Protein AF-A0A821DFW1-F1 (afdb_monomer_lite)

Secondary structure (DSSP, 8-state):
----SSEEESSSSEETTS--TTTSEEE-S--HHHHHHHHHTTS-PPP--S-----SEEEEEEHHHHH-HHHHHHH-SS---HHHHHHHHHHHHHHHS-S--PPEE-PPTT--S-S---TT-B-SEEEEEE-HHHHTT----EEE----TT-SHHHHTTHHHHHSSHHHHHHHHT-EEEE--B--B-SSSPBTT----SS-SS-TTTTSTT-HHHHHHHHHHHHHHHHHHHHT-

Structure (mmCIF, N/CA/C/O backbone):
data_AF-A0A821DFW1-F1
#
_entry.id   AF-A0A821DFW1-F1
#
loop_
_atom_site.group_PDB
_atom_site.id
_atom_site.type_symbol
_atom_site.label_atom_id
_atom_site.label_alt_id
_atom_site.label_comp_id
_atom_site.label_asym_id
_atom_site.label_entity_id
_atom_site.label_seq_id
_atom_site.pdbx_PDB_ins_code
_atom_site.Cartn_x
_atom_site.Cartn_y
_atom_site.Cartn_z
_atom_site.occupancy
_atom_site.B_iso_or_equiv
_atom_site.auth_seq_id
_atom_site.auth_comp_id
_atom_site.auth_asym_id
_atom_site.auth_atom_id
_atom_site.pdbx_PDB_model_num
ATOM 1 N N . MET A 1 1 ? -5.245 -20.391 -17.583 1.00 62.62 1 MET A N 1
ATOM 2 C CA . MET A 1 1 ? -5.071 -18.989 -18.018 1.00 62.62 1 MET A CA 1
ATOM 3 C C . MET A 1 1 ? -3.586 -18.663 -17.958 1.00 62.62 1 MET A C 1
ATOM 5 O O . MET A 1 1 ? -2.938 -19.128 -17.028 1.00 62.62 1 MET A O 1
ATOM 9 N N . ARG A 1 2 ? -3.032 -17.967 -18.956 1.00 85.12 2 ARG A N 1
ATOM 10 C CA . ARG A 1 2 ? -1.638 -17.494 -18.929 1.00 85.12 2 ARG A CA 1
ATOM 11 C C . ARG A 1 2 ? -1.661 -16.026 -18.509 1.00 85.12 2 ARG A C 1
ATOM 13 O O . ARG A 1 2 ? -2.370 -15.249 -19.135 1.00 85.12 2 ARG A O 1
ATOM 20 N N . ALA A 1 3 ? -0.933 -15.676 -17.455 1.00 89.75 3 ALA A N 1
ATOM 21 C CA . ALA A 1 3 ? -0.777 -14.295 -17.013 1.00 89.75 3 ALA A CA 1
ATOM 22 C C . ALA A 1 3 ? 0.583 -13.760 -17.474 1.00 89.75 3 ALA A C 1
ATOM 24 O O . ALA A 1 3 ? 1.579 -14.487 -17.437 1.00 89.75 3 ALA A O 1
ATOM 25 N N . THR A 1 4 ? 0.621 -12.507 -17.919 1.00 93.06 4 THR A N 1
ATOM 26 C CA . THR A 1 4 ? 1.876 -11.786 -18.184 1.00 93.06 4 THR A CA 1
ATOM 27 C C . THR A 1 4 ? 2.382 -11.084 -16.921 1.00 93.06 4 THR A C 1
ATOM 29 O O . THR A 1 4 ? 1.829 -11.263 -15.836 1.00 93.06 4 THR A O 1
ATOM 32 N N . HIS A 1 5 ? 3.474 -10.322 -17.029 1.00 95.44 5 HIS A N 1
ATOM 33 C CA . HIS A 1 5 ? 4.038 -9.605 -15.890 1.00 95.44 5 HIS A CA 1
ATOM 34 C C . HIS A 1 5 ? 3.161 -8.407 -15.495 1.00 95.44 5 HIS A C 1
ATOM 36 O O . HIS A 1 5 ? 3.310 -7.309 -16.028 1.00 95.44 5 HIS A O 1
ATOM 42 N N . GLY A 1 6 ? 2.257 -8.639 -14.547 1.00 95.62 6 GLY A N 1
ATOM 43 C CA . GLY A 1 6 ? 1.421 -7.621 -13.927 1.00 95.62 6 GLY A CA 1
ATOM 44 C C . GLY A 1 6 ? 0.651 -8.173 -12.729 1.00 95.62 6 GLY A C 1
ATOM 45 O O . GLY A 1 6 ? 0.494 -9.385 -12.564 1.00 95.62 6 GLY A O 1
ATOM 46 N N . PHE A 1 7 ? 0.194 -7.279 -11.855 1.00 97.81 7 PHE A N 1
ATOM 47 C CA . PHE A 1 7 ? -0.594 -7.642 -10.685 1.00 97.81 7 PHE A CA 1
ATOM 48 C C . PHE A 1 7 ? -1.970 -8.153 -11.121 1.00 97.81 7 PHE A C 1
ATOM 50 O O . PHE A 1 7 ? -2.715 -7.447 -11.799 1.00 97.81 7 PHE A O 1
ATOM 57 N N . MET A 1 8 ? -2.320 -9.370 -10.718 1.00 97.50 8 MET A N 1
ATOM 58 C CA . MET A 1 8 ? -3.563 -10.019 -11.134 1.00 97.50 8 MET A CA 1
ATOM 59 C C . MET A 1 8 ? -4.735 -9.546 -10.267 1.00 97.50 8 MET A C 1
ATOM 61 O O . MET A 1 8 ? -4.718 -9.702 -9.047 1.00 97.50 8 MET A O 1
ATOM 65 N N . THR A 1 9 ? -5.753 -8.978 -10.905 1.00 97.25 9 THR A N 1
ATOM 66 C CA . THR A 1 9 ? -7.010 -8.563 -10.271 1.00 97.25 9 THR A CA 1
ATOM 67 C C . THR A 1 9 ? -8.194 -9.276 -10.915 1.00 97.25 9 THR A C 1
ATOM 69 O O . THR A 1 9 ? -8.066 -9.957 -11.937 1.00 97.25 9 THR A O 1
ATOM 72 N N . ASP A 1 10 ? -9.372 -9.126 -10.323 1.00 95.38 10 ASP A N 1
ATOM 73 C CA . ASP A 1 10 ? -10.628 -9.649 -10.850 1.00 95.38 10 ASP A CA 1
ATOM 74 C C . ASP A 1 10 ? -11.478 -8.595 -11.582 1.00 95.38 10 ASP A C 1
ATOM 76 O O . ASP A 1 10 ? -12.516 -8.941 -12.146 1.00 95.38 10 ASP A O 1
ATOM 80 N N . ASN A 1 11 ? -11.060 -7.321 -11.593 1.00 94.56 11 ASN A N 1
ATOM 81 C CA . ASN A 1 11 ? -11.914 -6.225 -12.059 1.00 94.56 11 ASN A CA 1
ATOM 82 C C . ASN A 1 11 ? -11.196 -5.006 -12.679 1.00 94.56 11 ASN A C 1
ATOM 84 O O . ASN A 1 11 ? -11.883 -4.079 -13.117 1.00 94.56 11 ASN A O 1
ATOM 88 N N . PHE A 1 12 ? -9.859 -4.964 -12.743 1.00 96.69 12 PHE A N 1
ATOM 89 C CA . PHE A 1 12 ? -9.124 -3.786 -13.222 1.00 96.69 12 PHE A CA 1
ATOM 90 C C . PHE A 1 12 ? -7.846 -4.118 -14.005 1.00 96.69 12 PHE A C 1
ATOM 92 O O . PHE A 1 12 ? -7.150 -5.088 -13.725 1.00 96.69 12 PHE A O 1
ATOM 99 N N . GLY A 1 13 ? -7.491 -3.239 -14.943 1.00 96.69 13 GLY A N 1
ATOM 100 C CA . GLY A 1 13 ? -6.234 -3.300 -15.686 1.00 96.69 13 GLY A CA 1
ATOM 101 C C . GLY A 1 13 ? -6.372 -3.934 -17.068 1.00 96.69 13 GLY A C 1
ATOM 102 O O . GLY A 1 13 ? -7.480 -4.221 -17.527 1.00 96.69 13 GLY A O 1
ATOM 103 N N . GLY A 1 14 ? -5.238 -4.115 -17.745 1.00 95.88 14 GLY A N 1
ATOM 104 C CA . GLY A 1 14 ? -5.174 -4.735 -19.069 1.00 95.88 14 GLY A CA 1
ATOM 105 C C . GLY A 1 14 ? -5.627 -6.201 -19.093 1.00 95.88 14 GLY A C 1
ATOM 106 O O . GLY A 1 14 ? -5.834 -6.836 -18.060 1.00 95.88 14 GLY A O 1
ATOM 107 N N . LEU A 1 15 ? -5.760 -6.770 -20.291 1.00 95.38 15 LEU A N 1
ATOM 108 C CA . LEU A 1 15 ? -6.079 -8.193 -20.468 1.00 95.38 15 LEU A CA 1
ATOM 109 C C . LEU A 1 15 ? -4.995 -9.075 -19.834 1.00 95.38 15 LEU A C 1
ATOM 111 O O . LEU A 1 15 ? -3.816 -8.792 -20.003 1.00 95.38 15 LEU A O 1
ATOM 115 N N . CYS A 1 16 ? -5.368 -10.164 -19.157 1.00 95.69 16 CYS A N 1
ATOM 116 C CA . CYS A 1 16 ? -4.413 -11.044 -18.462 1.00 95.69 16 CYS A CA 1
ATOM 117 C C . CYS A 1 16 ? -3.252 -11.557 -19.341 1.00 95.69 16 CYS A C 1
ATOM 119 O O . CYS A 1 16 ? -2.116 -11.702 -18.885 1.00 95.69 16 CYS A O 1
ATOM 121 N N . GLU A 1 17 ? -3.539 -11.795 -20.621 1.00 95.19 17 GLU A N 1
ATOM 122 C CA . GLU A 1 17 ? -2.624 -12.400 -21.594 1.00 95.19 17 GLU A CA 1
ATOM 123 C C . GLU A 1 17 ? -1.634 -11.403 -22.216 1.00 95.19 17 GLU A C 1
ATOM 125 O O . GLU A 1 17 ? -0.730 -11.820 -22.939 1.00 95.19 17 GLU A O 1
ATOM 130 N N . PHE A 1 18 ? -1.765 -10.105 -21.919 1.00 92.50 18 PHE A N 1
ATOM 131 C CA . PHE A 1 18 ? -0.927 -9.047 -22.484 1.00 92.50 18 PHE A CA 1
ATOM 132 C C . PHE A 1 18 ? -0.382 -8.122 -21.392 1.00 92.50 18 PHE A C 1
ATOM 134 O O . PHE A 1 18 ? -1.102 -7.804 -20.445 1.00 92.50 18 PHE A O 1
ATOM 141 N N . PRO A 1 19 ? 0.869 -7.645 -21.507 1.00 87.81 19 PRO A N 1
ATOM 142 C CA . PRO A 1 19 ? 1.428 -6.750 -20.505 1.00 87.81 19 PRO A CA 1
ATOM 143 C C . PRO A 1 19 ? 0.683 -5.407 -20.511 1.00 87.81 19 PRO A C 1
ATOM 145 O O . PRO A 1 19 ? 0.632 -4.721 -21.534 1.00 87.81 19 PRO A O 1
ATOM 148 N N . ASP A 1 20 ? 0.133 -5.002 -19.363 1.00 91.88 20 ASP A N 1
ATOM 149 C CA . ASP A 1 20 ? -0.336 -3.628 -19.167 1.00 91.88 20 ASP A CA 1
ATOM 150 C C . ASP A 1 20 ? 0.882 -2.733 -18.917 1.00 91.88 20 ASP A C 1
ATOM 152 O O . ASP A 1 20 ? 1.358 -2.597 -17.794 1.00 91.88 20 ASP A O 1
ATOM 156 N N . LEU A 1 21 ? 1.396 -2.108 -19.975 1.00 92.81 21 LEU A N 1
ATOM 157 C CA . LEU A 1 21 ? 2.584 -1.252 -19.896 1.00 92.81 21 LEU A CA 1
ATOM 158 C C . LEU A 1 21 ? 2.336 0.091 -19.190 1.00 92.81 21 LEU A C 1
ATOM 160 O O . LEU A 1 21 ? 3.277 0.859 -18.978 1.00 92.81 21 LEU A O 1
ATOM 164 N N . LYS A 1 22 ? 1.079 0.412 -18.859 1.00 94.38 22 LYS A N 1
ATOM 165 C CA . LYS A 1 22 ? 0.732 1.647 -18.157 1.00 94.38 22 LYS A CA 1
ATOM 166 C C . LYS A 1 22 ? 0.761 1.445 -16.651 1.00 94.38 22 LYS A C 1
ATOM 168 O O . LYS A 1 22 ? 1.327 2.279 -15.948 1.00 94.38 22 LYS A O 1
ATOM 173 N N . TYR A 1 23 ? 0.127 0.377 -16.174 1.00 96.56 23 TYR A N 1
ATOM 174 C CA . TYR A 1 23 ? -0.062 0.144 -14.744 1.00 96.56 23 TYR A CA 1
ATOM 175 C C . TYR A 1 23 ? 0.621 -1.113 -14.224 1.00 96.56 23 TYR A C 1
ATOM 177 O O . TYR A 1 23 ? 0.811 -1.202 -13.016 1.00 96.56 23 TYR A O 1
ATOM 185 N N . PHE A 1 24 ? 0.966 -2.075 -15.084 1.00 97.44 24 PHE A N 1
ATOM 186 C CA . PHE A 1 24 ? 1.364 -3.432 -14.695 1.00 97.44 24 PHE A CA 1
ATOM 187 C C . PHE A 1 24 ? 0.340 -4.072 -13.748 1.00 97.44 24 PHE A C 1
ATOM 189 O O . PHE A 1 24 ? 0.686 -4.675 -12.732 1.00 97.44 24 PHE A O 1
ATOM 196 N N . ILE A 1 25 ? -0.945 -3.882 -14.055 1.00 98.06 25 ILE A N 1
ATOM 197 C CA . ILE A 1 25 ? -2.088 -4.488 -13.370 1.00 98.06 25 ILE A CA 1
ATOM 198 C C . ILE A 1 25 ? -2.984 -5.072 -14.457 1.00 98.06 25 ILE A C 1
ATOM 200 O O . ILE A 1 25 ? -3.236 -4.415 -15.464 1.00 98.06 25 ILE A O 1
ATOM 204 N N . ASN A 1 26 ? -3.470 -6.291 -14.265 1.00 97.31 26 ASN A N 1
ATOM 205 C CA . ASN A 1 26 ? -4.252 -7.004 -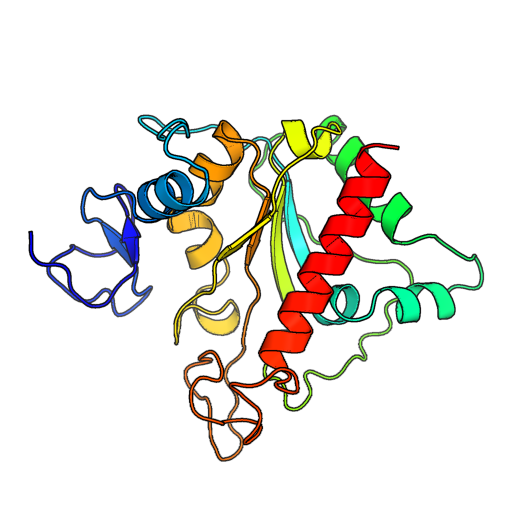15.260 1.00 97.31 26 ASN A CA 1
ATOM 206 C C . ASN A 1 26 ? -5.545 -7.543 -14.661 1.00 97.31 26 ASN A C 1
ATOM 208 O O . ASN A 1 26 ? -5.556 -8.071 -13.548 1.00 97.31 26 ASN A O 1
ATOM 212 N N . ASN A 1 27 ? -6.625 -7.480 -15.437 1.00 96.56 27 ASN A N 1
ATOM 213 C CA . ASN A 1 27 ? -7.852 -8.179 -15.112 1.00 96.56 27 ASN A CA 1
ATOM 214 C C . ASN A 1 27 ? -7.717 -9.633 -15.578 1.00 96.56 27 ASN A C 1
ATOM 216 O O . ASN A 1 27 ? -7.791 -9.948 -16.768 1.00 96.56 27 ASN A O 1
ATOM 220 N N . CYS A 1 28 ? -7.500 -10.509 -14.607 1.00 96.81 28 CYS A N 1
ATOM 221 C CA . CYS A 1 28 ? -7.318 -11.943 -14.767 1.00 96.81 28 CYS A CA 1
ATOM 222 C C . CYS A 1 28 ? -8.485 -12.749 -14.189 1.00 96.81 28 CYS A C 1
ATOM 224 O O . CYS A 1 28 ? -8.372 -13.967 -14.068 1.00 96.81 28 CYS A O 1
ATOM 226 N N . SER A 1 29 ? -9.588 -12.097 -13.786 1.00 95.44 29 SER A N 1
ATOM 227 C CA . SER A 1 29 ? -10.657 -12.752 -13.009 1.00 95.44 29 SER A CA 1
ATOM 228 C C . SER A 1 29 ? -10.108 -13.492 -11.772 1.00 95.44 29 SER A C 1
ATOM 230 O O . SER A 1 29 ? -10.642 -14.519 -11.354 1.00 95.44 29 SER A O 1
ATOM 232 N N . PHE A 1 30 ? -9.008 -12.981 -11.206 1.00 95.81 30 PHE A N 1
ATOM 233 C CA . PHE A 1 30 ? -8.262 -13.598 -10.114 1.00 95.81 30 PHE A CA 1
ATOM 234 C C . PHE A 1 30 ? -7.864 -12.530 -9.095 1.00 95.81 30 PHE A C 1
ATOM 236 O O . PHE A 1 30 ? -7.108 -11.615 -9.409 1.00 95.81 30 PHE A O 1
ATOM 243 N N . ASN A 1 31 ? -8.374 -12.642 -7.870 1.00 97.44 31 ASN A N 1
ATOM 244 C CA . ASN A 1 31 ? -8.139 -11.662 -6.815 1.00 97.44 31 ASN A CA 1
ATOM 245 C C . ASN A 1 31 ? -6.875 -12.025 -6.023 1.00 97.44 31 ASN A C 1
ATOM 247 O O . ASN A 1 31 ? -6.956 -12.615 -4.944 1.00 97.44 31 ASN A O 1
ATOM 251 N N . LEU A 1 32 ? -5.703 -11.672 -6.565 1.00 98.06 32 LEU A N 1
ATOM 252 C CA . LEU A 1 32 ? -4.415 -12.003 -5.947 1.00 98.06 32 LEU A CA 1
ATOM 253 C C . LEU A 1 32 ? -4.284 -11.429 -4.530 1.00 98.06 32 LEU A C 1
ATOM 255 O O . LEU A 1 32 ? -3.754 -12.102 -3.647 1.00 98.06 32 LEU A O 1
ATOM 259 N N . ALA A 1 33 ? -4.782 -10.209 -4.301 1.00 98.50 33 ALA A N 1
ATOM 260 C CA . ALA A 1 33 ? -4.765 -9.582 -2.983 1.00 98.50 33 ALA A CA 1
ATOM 261 C C . ALA A 1 33 ? -5.513 -10.434 -1.946 1.00 98.50 33 ALA A C 1
ATOM 263 O O . ALA A 1 33 ? -4.975 -10.697 -0.871 1.00 98.50 33 ALA A O 1
ATOM 264 N N . TYR A 1 34 ? -6.718 -10.913 -2.276 1.00 98.62 34 TYR A N 1
ATOM 265 C CA . TYR A 1 34 ? -7.466 -11.819 -1.408 1.00 98.62 34 TYR A CA 1
ATOM 266 C C . TYR A 1 34 ? -6.714 -13.125 -1.182 1.00 98.62 34 TYR A C 1
ATOM 268 O O . TYR A 1 34 ? -6.532 -13.506 -0.033 1.00 98.62 34 TYR A O 1
ATOM 276 N N . ASP A 1 35 ? -6.268 -13.801 -2.242 1.00 98.50 35 ASP A N 1
ATOM 277 C CA . ASP A 1 35 ?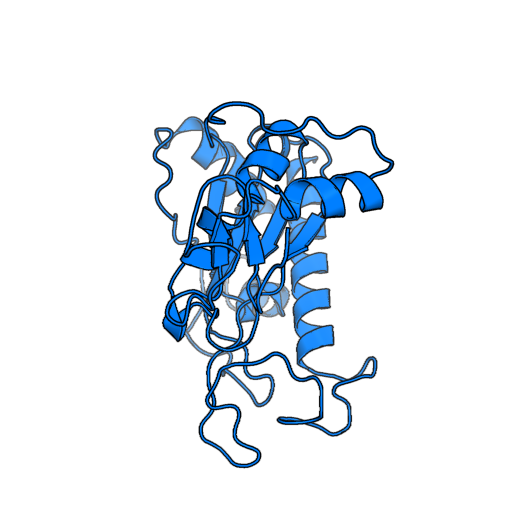 -5.703 -15.146 -2.108 1.00 98.50 35 ASP A CA 1
ATOM 278 C C . ASP A 1 35 ? -4.400 -15.141 -1.286 1.00 98.50 35 ASP A C 1
ATOM 280 O O . ASP A 1 35 ? -4.214 -15.997 -0.417 1.00 98.50 35 ASP A O 1
ATOM 284 N N . VAL A 1 36 ? -3.541 -14.127 -1.463 1.00 98.44 36 VAL A N 1
ATOM 285 C CA . VAL A 1 36 ? -2.324 -13.948 -0.650 1.00 98.44 36 VAL A CA 1
ATOM 286 C C . VAL A 1 36 ? -2.663 -13.640 0.806 1.00 98.44 36 VAL A C 1
ATOM 288 O O . VAL A 1 36 ? -2.132 -14.286 1.711 1.00 98.44 36 VAL A O 1
ATOM 291 N N . LEU A 1 37 ? -3.544 -12.666 1.058 1.00 98.62 37 LEU A N 1
ATOM 292 C CA . LEU A 1 37 ? -3.917 -12.300 2.426 1.00 98.62 37 LEU A CA 1
ATOM 293 C C . LEU A 1 37 ? -4.619 -13.458 3.134 1.00 98.62 37 LEU A C 1
ATOM 295 O O . LEU A 1 37 ? -4.323 -13.736 4.293 1.00 98.62 37 LEU A O 1
ATOM 299 N N . ASN A 1 38 ? -5.512 -14.156 2.437 1.00 98.56 38 ASN A N 1
ATOM 300 C CA . ASN A 1 38 ? -6.238 -15.286 2.984 1.00 98.56 38 ASN A CA 1
ATOM 301 C C . ASN A 1 38 ? -5.277 -16.403 3.382 1.00 98.56 38 ASN A C 1
ATOM 303 O O . ASN A 1 38 ? -5.391 -16.934 4.480 1.00 98.56 38 ASN A O 1
ATOM 307 N N . HIS A 1 39 ? -4.277 -16.700 2.550 1.00 98.31 39 HIS A N 1
ATOM 308 C CA . HIS A 1 39 ? -3.238 -17.661 2.902 1.00 98.31 39 HIS A CA 1
ATOM 309 C C . HIS A 1 39 ? -2.443 -17.235 4.150 1.00 98.31 39 HIS A C 1
ATOM 311 O O . HIS A 1 39 ? -2.314 -18.015 5.092 1.00 98.31 39 HIS A O 1
ATOM 317 N N . ILE A 1 40 ? -1.960 -15.987 4.193 1.00 98.19 40 ILE A N 1
ATOM 318 C CA . ILE A 1 40 ? -1.143 -15.467 5.305 1.00 98.19 40 ILE A CA 1
ATOM 319 C C . ILE A 1 40 ? -1.926 -15.430 6.627 1.00 98.19 40 ILE A C 1
ATOM 321 O O . ILE A 1 40 ? -1.367 -15.719 7.684 1.00 98.19 40 ILE A O 1
ATOM 325 N N . PHE A 1 41 ? -3.215 -15.084 6.584 1.00 97.38 41 PHE A N 1
ATOM 326 C CA . PHE A 1 41 ? -4.062 -14.905 7.768 1.00 97.38 41 PHE A CA 1
ATOM 327 C C . PHE A 1 41 ? -4.926 -16.133 8.109 1.00 97.38 41 PHE A C 1
ATOM 329 O O . PHE A 1 41 ? -5.944 -16.010 8.788 1.00 97.38 41 PHE A O 1
ATOM 336 N N . GLY A 1 42 ? -4.506 -17.331 7.688 1.00 96.19 42 GLY A N 1
ATOM 337 C CA . GLY A 1 42 ? -5.062 -18.595 8.186 1.00 96.19 42 GLY A CA 1
ATOM 338 C C . GLY A 1 42 ? -6.317 -19.105 7.471 1.00 96.19 42 GLY A C 1
ATOM 339 O O . GLY A 1 42 ? -7.014 -19.958 8.010 1.00 96.19 42 GLY A O 1
ATOM 340 N N . GLY A 1 43 ? -6.613 -18.608 6.270 1.00 97.38 43 GLY A N 1
ATOM 341 C CA . GLY A 1 43 ? -7.582 -19.196 5.338 1.00 97.38 43 GLY A CA 1
ATOM 342 C C . GLY A 1 43 ? -9.049 -18.816 5.550 1.00 97.38 43 GLY A C 1
ATOM 343 O O . GLY A 1 43 ? -9.897 -19.298 4.802 1.00 97.38 43 GLY A O 1
ATOM 344 N N . ASN A 1 44 ? -9.351 -17.953 6.524 1.00 97.25 44 ASN A N 1
ATOM 345 C CA . ASN A 1 44 ? -10.721 -17.637 6.952 1.00 97.25 44 ASN A CA 1
ATOM 346 C C . ASN A 1 44 ? -11.159 -16.195 6.636 1.00 97.25 44 ASN A C 1
ATOM 348 O O . ASN A 1 44 ? -12.084 -15.674 7.261 1.00 97.25 44 ASN A O 1
ATOM 352 N N . LEU A 1 45 ? -10.490 -15.523 5.698 1.00 98.38 45 LEU A N 1
ATOM 353 C CA . LEU A 1 45 ? -10.884 -14.188 5.264 1.00 98.38 45 LEU A CA 1
ATOM 354 C C . LEU A 1 45 ? -12.122 -14.245 4.362 1.00 98.38 45 LEU A C 1
ATOM 356 O O . LEU A 1 45 ? -12.283 -15.126 3.514 1.00 98.38 45 LEU A O 1
ATOM 360 N N . THR A 1 46 ? -12.968 -13.229 4.487 1.00 98.38 46 THR A N 1
ATOM 361 C CA . THR A 1 46 ? -14.115 -12.990 3.613 1.00 98.38 46 THR A CA 1
ATOM 362 C C . THR A 1 46 ? -13.635 -12.456 2.266 1.00 98.38 46 THR A C 1
ATOM 364 O O . THR A 1 46 ? -13.012 -11.392 2.202 1.00 98.38 46 THR A O 1
ATOM 367 N N . LYS A 1 47 ? -13.939 -13.184 1.185 1.00 97.94 47 LYS A N 1
ATOM 368 C CA . LYS A 1 47 ? -13.633 -12.766 -0.188 1.00 97.94 47 LYS A CA 1
ATOM 369 C C . LYS A 1 47 ? -14.581 -11.654 -0.645 1.00 97.94 47 LYS A C 1
ATOM 371 O O . LYS A 1 47 ? -15.799 -11.839 -0.553 1.00 97.94 47 LYS A O 1
ATOM 376 N N . PRO A 1 48 ? -14.076 -10.544 -1.208 1.00 96.94 48 PRO A N 1
ATOM 377 C CA . PRO A 1 48 ? -14.915 -9.602 -1.938 1.00 96.94 48 PRO A CA 1
ATOM 378 C C . PRO A 1 48 ? -15.557 -10.301 -3.148 1.00 96.94 48 PRO A C 1
ATOM 380 O O . PRO A 1 48 ? -14.869 -10.707 -4.077 1.00 96.94 48 PRO A O 1
ATOM 383 N N . THR A 1 49 ? -16.878 -10.489 -3.127 1.00 93.62 49 THR A N 1
ATOM 384 C CA . THR A 1 49 ? -17.652 -11.089 -4.243 1.00 93.62 49 THR A CA 1
ATOM 385 C C . THR A 1 49 ? -18.572 -10.084 -4.934 1.00 93.62 49 THR A C 1
ATOM 387 O O . THR A 1 49 ? -19.159 -10.372 -5.974 1.00 93.62 49 THR A O 1
ATOM 390 N N . LYS A 1 50 ? -18.714 -8.900 -4.340 1.00 92.19 50 LYS A N 1
ATOM 391 C CA . LYS A 1 50 ? -19.499 -7.761 -4.816 1.00 92.19 50 LYS A CA 1
ATOM 392 C C . LYS A 1 50 ? -18.719 -6.489 -4.503 1.00 92.19 50 LYS A C 1
ATOM 394 O O . LYS A 1 50 ? -17.721 -6.535 -3.785 1.00 92.19 50 LYS A O 1
ATOM 399 N N . GLN A 1 51 ? -19.198 -5.356 -5.006 1.00 92.44 51 GLN A N 1
ATOM 400 C CA . GLN A 1 51 ? -18.643 -4.058 -4.646 1.00 92.44 51 GLN A CA 1
ATOM 401 C C . GLN A 1 51 ? -18.688 -3.863 -3.123 1.00 92.44 51 GLN A C 1
ATOM 403 O O . GLN A 1 51 ? -19.753 -3.959 -2.512 1.00 92.44 51 GLN A O 1
ATOM 408 N N . VAL A 1 52 ? -17.526 -3.594 -2.528 1.00 94.06 52 VAL A N 1
ATOM 409 C CA . VAL A 1 52 ? -17.380 -3.328 -1.095 1.00 94.06 52 VAL A CA 1
ATOM 410 C C . VAL A 1 52 ? -17.401 -1.815 -0.879 1.00 94.06 52 VAL A C 1
ATOM 412 O O . VAL A 1 52 ? -16.569 -1.114 -1.458 1.00 94.06 52 VAL A O 1
ATOM 415 N N . PRO A 1 53 ? -18.328 -1.275 -0.071 1.00 92.88 53 PRO A N 1
ATOM 416 C CA . PRO A 1 53 ? -18.265 0.118 0.349 1.00 92.88 53 PRO A CA 1
ATOM 417 C C . PRO A 1 53 ? -17.015 0.352 1.206 1.00 92.88 53 PRO A C 1
ATOM 419 O O . PRO A 1 53 ? -16.910 -0.170 2.312 1.00 92.88 53 PRO A O 1
ATOM 422 N N . LEU A 1 54 ? -16.066 1.137 0.698 1.00 92.69 54 LEU A N 1
ATOM 423 C CA . LEU A 1 54 ? -14.862 1.521 1.434 1.00 92.69 54 LEU A CA 1
ATOM 424 C C . LEU A 1 54 ? -15.185 2.714 2.343 1.00 92.69 54 LEU A C 1
ATOM 426 O O . LEU A 1 54 ? -15.111 3.867 1.918 1.00 92.69 54 LEU A O 1
ATOM 430 N N . THR A 1 55 ? -15.609 2.427 3.575 1.00 90.94 55 THR A N 1
ATOM 431 C CA . THR A 1 55 ? -15.978 3.432 4.594 1.00 90.94 55 THR A CA 1
ATOM 432 C C . THR A 1 55 ? -14.860 3.727 5.595 1.00 90.94 55 THR A C 1
ATOM 434 O O . THR A 1 55 ? -15.003 4.617 6.434 1.00 90.94 55 THR A O 1
ATOM 437 N N . GLY A 1 56 ? -13.745 3.000 5.498 1.00 90.88 56 GLY A N 1
ATOM 438 C CA . GLY A 1 56 ? -12.530 3.263 6.251 1.00 90.88 56 GLY A CA 1
ATOM 439 C C . GLY A 1 56 ? -11.817 4.549 5.820 1.00 90.88 56 GLY A C 1
ATOM 440 O O . GLY A 1 56 ? -12.286 5.320 4.983 1.00 90.88 56 GLY A O 1
ATOM 441 N N . GLN A 1 57 ? -10.642 4.782 6.400 1.00 90.62 57 GLN A N 1
ATOM 442 C CA . GLN A 1 57 ? -9.825 5.963 6.130 1.00 90.62 57 GLN A CA 1
ATOM 443 C C . GLN A 1 57 ? -8.675 5.607 5.187 1.00 90.62 57 GLN A C 1
ATOM 445 O O . GLN A 1 57 ? -7.797 4.817 5.542 1.00 90.62 57 GLN A O 1
ATOM 450 N N . PHE A 1 58 ? -8.663 6.215 3.995 1.00 92.00 58 PHE A N 1
ATOM 451 C CA . PHE A 1 58 ? -7.536 6.139 3.064 1.00 92.00 58 PHE A CA 1
ATOM 452 C C . PHE A 1 58 ? -6.685 7.409 3.157 1.00 92.00 58 PHE A C 1
ATOM 454 O O . PHE A 1 58 ? -7.107 8.497 2.755 1.00 92.00 58 PHE A O 1
ATOM 461 N N . VAL A 1 59 ? -5.494 7.264 3.732 1.00 89.12 59 VAL A N 1
ATOM 462 C CA . VAL A 1 59 ? -4.679 8.371 4.240 1.00 89.12 59 VAL A CA 1
ATOM 463 C C . VAL A 1 59 ? -3.379 8.472 3.451 1.00 89.12 59 VAL A C 1
ATOM 465 O O . VAL A 1 59 ? -2.697 7.464 3.255 1.00 89.12 59 VAL A O 1
ATOM 468 N N . ILE A 1 60 ? -3.019 9.690 3.034 1.00 87.69 60 ILE A N 1
ATOM 469 C CA . ILE A 1 60 ? -1.658 9.995 2.568 1.00 87.69 60 ILE A CA 1
ATOM 470 C C . ILE A 1 60 ? -0.775 10.202 3.795 1.00 87.69 60 ILE A C 1
ATOM 472 O O . ILE A 1 60 ? -1.120 10.984 4.683 1.00 87.69 60 ILE A O 1
ATOM 476 N N . ILE A 1 61 ? 0.356 9.505 3.835 1.00 86.94 61 ILE A N 1
ATOM 477 C CA . ILE A 1 61 ? 1.316 9.559 4.936 1.00 86.94 61 ILE A CA 1
ATOM 478 C C . ILE A 1 61 ? 2.636 10.184 4.488 1.00 86.94 61 ILE A C 1
ATOM 480 O O . ILE A 1 61 ? 3.149 9.857 3.425 1.00 86.94 61 ILE A O 1
ATOM 484 N N . GLU A 1 62 ? 3.230 11.016 5.336 1.00 86.69 62 GLU A N 1
ATOM 485 C CA . GLU A 1 62 ? 4.606 11.492 5.165 1.00 86.69 62 GLU A CA 1
ATOM 486 C C . GLU A 1 62 ? 5.567 10.393 5.631 1.00 86.69 62 GLU A C 1
ATOM 488 O O . GLU A 1 62 ? 5.773 10.196 6.830 1.00 86.69 62 GLU A O 1
ATOM 493 N N . GLN A 1 63 ? 6.150 9.630 4.708 1.00 90.69 63 GLN A N 1
ATOM 494 C CA . GLN A 1 63 ? 6.954 8.454 5.064 1.00 90.69 63 GLN A CA 1
ATOM 495 C C . GLN A 1 63 ? 8.110 8.790 6.018 1.00 90.69 63 GLN A C 1
ATOM 497 O O . GLN A 1 63 ? 8.305 8.052 6.988 1.00 90.69 63 GLN A O 1
ATOM 502 N N . PRO A 1 64 ? 8.851 9.901 5.837 1.00 85.25 64 PRO A N 1
ATOM 503 C CA . PRO A 1 64 ? 9.902 10.270 6.778 1.00 85.25 64 PRO A CA 1
ATOM 504 C C . PRO A 1 64 ? 9.402 10.557 8.198 1.00 85.25 64 PRO A C 1
ATOM 506 O O . PRO A 1 64 ? 10.061 10.182 9.170 1.00 85.25 64 PRO A O 1
ATOM 509 N N . ALA A 1 65 ? 8.203 11.128 8.326 1.00 80.06 65 ALA A N 1
ATOM 510 C CA . ALA A 1 65 ? 7.563 11.349 9.615 1.00 80.06 65 ALA A CA 1
ATOM 511 C C . ALA A 1 65 ? 7.225 10.025 10.317 1.00 80.06 65 ALA A C 1
ATOM 513 O O . ALA A 1 65 ? 7.447 9.889 11.518 1.00 80.06 65 ALA A O 1
ATOM 514 N N . LEU A 1 66 ? 6.752 9.017 9.577 1.00 85.75 66 LEU A N 1
ATOM 515 C CA . LEU A 1 66 ? 6.479 7.692 10.146 1.00 85.75 66 LEU A CA 1
ATOM 516 C C . LEU A 1 66 ? 7.756 6.906 10.442 1.00 85.75 66 LEU A C 1
ATOM 518 O O . LEU A 1 66 ? 7.761 6.059 11.332 1.00 85.75 66 LEU A O 1
ATOM 522 N N . MET A 1 67 ? 8.835 7.169 9.707 1.00 88.44 67 MET A N 1
ATOM 523 C CA . MET A 1 67 ? 10.141 6.571 9.970 1.00 88.44 67 MET A CA 1
ATOM 524 C C . MET A 1 67 ? 10.831 7.174 11.204 1.00 88.44 67 MET A C 1
ATOM 526 O O . MET A 1 67 ? 11.728 6.541 11.767 1.00 88.44 67 MET A O 1
ATOM 530 N N . ASN A 1 68 ? 10.450 8.384 11.620 1.00 82.56 68 ASN A N 1
ATOM 531 C CA . ASN A 1 68 ? 11.054 9.068 12.762 1.00 82.56 68 ASN A CA 1
ATOM 532 C C . ASN A 1 68 ? 10.052 9.942 13.552 1.00 82.56 68 ASN A C 1
ATOM 534 O O . ASN A 1 68 ? 10.252 11.156 13.666 1.00 82.56 68 ASN A O 1
ATOM 538 N N . PRO A 1 69 ? 8.987 9.355 14.126 1.00 71.94 69 PRO A N 1
ATOM 539 C CA . PRO A 1 69 ? 7.914 10.119 14.768 1.00 71.94 69 PRO A CA 1
ATOM 540 C C . PRO A 1 69 ? 8.389 10.914 15.994 1.00 71.94 69 PRO A C 1
ATOM 542 O O . PRO A 1 69 ? 7.872 11.991 16.274 1.00 71.94 69 PRO A O 1
ATOM 545 N N . GLU A 1 70 ? 9.418 10.440 16.701 1.00 69.19 70 GLU A N 1
ATOM 546 C CA . GLU A 1 70 ? 9.970 11.117 17.882 1.00 69.19 70 GLU A CA 1
ATOM 547 C C . GLU A 1 70 ? 10.631 12.460 17.550 1.00 69.19 70 GLU A C 1
ATOM 549 O O . GLU A 1 70 ? 10.569 13.391 18.353 1.00 69.19 70 GLU A O 1
ATOM 554 N N . SER A 1 71 ? 11.206 12.602 16.349 1.00 65.44 71 SER A N 1
ATOM 555 C CA . SER A 1 71 ? 11.775 13.886 15.918 1.00 65.44 71 SER A CA 1
ATOM 556 C C . SER A 1 71 ? 10.724 14.995 15.842 1.00 65.44 71 SER A C 1
ATOM 558 O O . SER A 1 71 ? 11.023 16.144 16.157 1.00 65.44 71 SER A O 1
ATOM 560 N N . ILE A 1 72 ? 9.474 14.640 15.541 1.00 62.41 72 ILE A N 1
ATOM 561 C CA . ILE A 1 72 ? 8.329 15.558 15.473 1.00 62.41 72 ILE A CA 1
ATOM 562 C C . ILE A 1 72 ? 7.908 16.002 16.876 1.00 62.41 72 ILE A C 1
ATOM 564 O O . ILE A 1 72 ? 7.588 17.166 17.099 1.00 62.41 72 ILE A O 1
ATOM 568 N N . ASN A 1 73 ? 7.962 15.094 17.853 1.00 60.44 73 ASN A N 1
ATOM 569 C CA . ASN A 1 73 ? 7.637 15.418 19.242 1.00 60.44 73 ASN A CA 1
ATOM 570 C C . ASN A 1 73 ? 8.622 16.438 19.843 1.00 60.44 73 ASN A C 1
ATOM 572 O O . ASN A 1 73 ? 8.260 17.157 20.772 1.00 60.44 73 ASN A O 1
ATOM 576 N N . SER A 1 74 ? 9.856 16.505 19.325 1.00 54.91 74 SER A N 1
ATOM 577 C CA . SER A 1 74 ? 10.906 17.402 19.826 1.00 54.91 74 SER A CA 1
ATOM 578 C C . SER A 1 74 ? 10.833 18.837 19.288 1.00 54.91 74 SER A C 1
ATOM 580 O O . SER A 1 74 ? 11.340 19.750 19.935 1.00 54.91 74 SER A O 1
ATOM 582 N N . THR A 1 75 ? 10.193 19.060 18.132 1.00 54.84 75 THR A N 1
ATOM 583 C CA . THR A 1 75 ? 10.110 20.388 17.493 1.00 54.84 75 THR A CA 1
ATOM 584 C C . THR A 1 75 ? 8.931 21.226 17.985 1.00 54.84 75 THR A C 1
ATOM 586 O O . THR A 1 75 ? 8.856 22.418 17.687 1.00 54.84 75 THR A O 1
ATOM 589 N N . ASN A 1 76 ? 8.014 20.642 18.762 1.00 55.66 76 ASN A N 1
ATOM 590 C CA . ASN A 1 76 ? 6.846 21.339 19.284 1.00 55.66 76 ASN A CA 1
ATOM 591 C C . ASN A 1 76 ? 7.035 21.718 20.761 1.00 55.66 76 ASN A C 1
ATOM 593 O O . ASN A 1 76 ? 7.202 20.860 21.626 1.00 55.66 76 ASN A O 1
ATOM 597 N N . SER A 1 77 ? 6.953 23.018 21.063 1.00 54.44 77 SER A N 1
ATOM 598 C CA . SER A 1 77 ? 7.022 23.556 22.432 1.00 54.44 77 SER A CA 1
ATOM 599 C C . SER A 1 77 ? 5.887 23.054 23.333 1.00 54.44 77 SER A C 1
ATOM 601 O O . SER A 1 77 ? 6.007 23.067 24.558 1.00 54.44 77 SER A O 1
ATOM 603 N N . LYS A 1 78 ? 4.799 22.557 22.735 1.00 57.50 78 LYS A N 1
ATOM 604 C CA . LYS A 1 78 ? 3.808 21.709 23.394 1.00 57.50 78 LYS A CA 1
ATOM 605 C C . LYS A 1 78 ? 4.163 20.269 23.042 1.00 57.50 78 LYS A C 1
ATOM 607 O O . LYS A 1 78 ? 4.044 19.886 21.886 1.00 57.50 78 LYS A O 1
ATOM 612 N N . LYS A 1 79 ? 4.596 19.478 24.024 1.00 61.88 79 LYS A N 1
ATOM 613 C CA . LYS A 1 79 ? 4.898 18.042 23.895 1.00 61.88 79 LYS A CA 1
ATOM 614 C C . LYS A 1 79 ? 3.635 17.273 23.461 1.00 61.88 79 LYS A C 1
ATOM 616 O O . LYS A 1 79 ? 2.920 16.734 24.299 1.00 61.88 79 LYS A O 1
ATOM 621 N N . ILE A 1 80 ? 3.306 17.301 22.170 1.00 68.06 80 ILE A N 1
ATOM 622 C CA . ILE A 1 80 ? 2.187 16.554 21.589 1.00 68.06 80 ILE A CA 1
ATOM 623 C C . ILE A 1 80 ? 2.646 15.106 21.455 1.00 68.06 80 ILE A C 1
ATOM 625 O O . ILE A 1 80 ? 3.666 14.847 20.827 1.00 68.06 80 ILE A O 1
ATOM 629 N N . ASP A 1 81 ? 1.894 14.168 22.027 1.00 79.56 81 ASP A N 1
ATOM 630 C CA . ASP A 1 81 ? 2.062 12.757 21.690 1.00 79.56 81 ASP A CA 1
ATOM 631 C C . ASP A 1 81 ? 1.452 12.499 20.308 1.00 79.56 81 ASP A C 1
ATOM 633 O O . ASP A 1 81 ? 0.227 12.455 20.142 1.00 79.56 81 ASP A O 1
ATOM 637 N N . ILE A 1 82 ? 2.319 12.366 19.304 1.00 77.81 82 ILE A N 1
ATOM 638 C CA . ILE A 1 82 ? 1.910 12.168 17.916 1.00 77.81 82 ILE A CA 1
ATOM 639 C C . ILE A 1 82 ? 1.042 10.915 17.737 1.00 77.81 82 ILE A C 1
ATOM 641 O O . ILE A 1 82 ? 0.118 10.935 16.927 1.00 77.81 82 ILE A O 1
ATOM 645 N N . PHE A 1 83 ? 1.249 9.855 18.524 1.00 86.56 83 PHE A N 1
ATOM 646 C CA . PHE A 1 83 ? 0.463 8.627 18.390 1.00 86.56 83 PHE A CA 1
ATOM 647 C C . PHE A 1 83 ? -0.988 8.838 18.829 1.00 86.56 83 PHE A C 1
ATOM 649 O O . PHE A 1 83 ? -1.911 8.511 18.080 1.00 86.56 83 PHE A O 1
ATOM 656 N N . SER A 1 84 ? -1.197 9.466 19.989 1.00 86.94 84 SER A N 1
ATOM 657 C CA . SER A 1 84 ? -2.532 9.853 20.460 1.00 86.94 84 SER A CA 1
ATOM 658 C C . SER A 1 84 ? -3.205 10.867 19.532 1.00 86.94 84 SER A C 1
ATOM 660 O O . SER A 1 84 ? -4.409 10.784 19.295 1.00 86.94 84 SER A O 1
ATOM 662 N N . TYR A 1 85 ? -2.443 11.805 18.960 1.00 83.88 85 TYR A N 1
ATOM 663 C CA . TYR A 1 85 ? -2.971 12.755 17.978 1.00 83.88 85 TYR A CA 1
ATOM 664 C C . TYR A 1 85 ? -3.543 12.040 16.744 1.00 83.88 85 TYR A C 1
ATOM 666 O O . TYR A 1 85 ? -4.689 12.289 16.367 1.00 83.88 85 TYR A O 1
ATOM 674 N N . TRP A 1 86 ? -2.781 11.115 16.153 1.00 85.19 86 TRP A N 1
ATOM 675 C CA . TRP A 1 86 ? -3.233 10.313 15.011 1.00 85.19 86 TRP A CA 1
ATOM 676 C C . TRP A 1 86 ? -4.430 9.435 15.361 1.00 85.19 86 TRP A C 1
ATOM 678 O O . TRP A 1 86 ? -5.388 9.377 14.594 1.00 85.19 86 TRP A O 1
ATOM 688 N N . ALA A 1 87 ? -4.393 8.771 16.518 1.00 89.19 87 ALA A N 1
ATOM 689 C CA . ALA A 1 87 ? -5.490 7.929 16.980 1.00 89.19 87 ALA A CA 1
ATOM 690 C C . ALA A 1 87 ? -6.792 8.734 17.120 1.00 89.19 87 ALA A C 1
ATOM 692 O O . ALA A 1 87 ? -7.839 8.324 16.620 1.00 89.19 87 ALA A O 1
ATOM 693 N N . ASN A 1 88 ? -6.721 9.923 17.723 1.00 87.31 88 ASN A N 1
ATOM 694 C CA . ASN 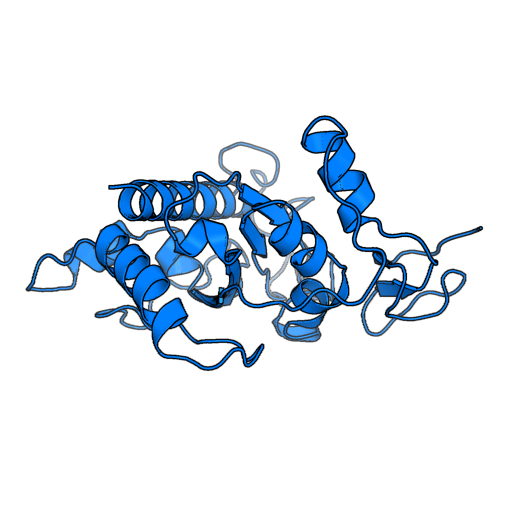A 1 88 ? -7.871 10.814 17.850 1.00 87.31 88 ASN A CA 1
ATOM 695 C C . ASN A 1 88 ? -8.353 11.331 16.492 1.00 87.31 88 ASN A C 1
ATOM 697 O O . ASN A 1 88 ? -9.558 11.388 16.257 1.00 87.31 88 ASN A O 1
ATOM 701 N N . TRP A 1 89 ? -7.439 11.677 15.581 1.00 85.50 89 TRP A N 1
ATOM 702 C CA . TRP A 1 89 ? -7.810 12.065 14.222 1.00 85.50 89 TRP A CA 1
ATOM 703 C C . TRP A 1 89 ? -8.541 10.927 13.499 1.00 85.50 89 TRP A C 1
ATOM 705 O O . TRP A 1 89 ? -9.615 11.160 12.959 1.00 85.50 89 TRP A O 1
ATOM 715 N N . LEU A 1 90 ? -8.039 9.689 13.554 1.00 87.56 90 LEU A N 1
ATOM 716 C CA . LEU A 1 90 ? -8.691 8.527 12.936 1.00 87.56 90 LEU A CA 1
ATOM 717 C C . LEU A 1 90 ? -10.096 8.281 13.511 1.00 87.56 90 LEU A C 1
ATOM 719 O O . LEU A 1 90 ? -11.036 8.087 12.739 1.00 87.56 90 LEU A O 1
ATOM 723 N N . LYS A 1 91 ? -10.255 8.359 14.842 1.00 85.25 91 LYS A N 1
ATOM 724 C CA . LYS A 1 91 ? -11.557 8.232 15.526 1.00 85.25 91 LYS A CA 1
ATOM 725 C C . LYS A 1 91 ? -12.547 9.319 15.076 1.00 85.25 91 LYS A C 1
ATOM 727 O O . LYS A 1 91 ? -13.700 9.024 14.773 1.00 85.25 91 LYS A O 1
ATOM 732 N N . ASN A 1 92 ? -12.098 10.573 15.001 1.00 80.44 92 ASN A N 1
ATOM 733 C CA . ASN A 1 92 ? -12.964 11.730 14.734 1.00 80.44 92 ASN A CA 1
ATOM 734 C C . ASN A 1 92 ? -13.251 11.956 13.241 1.00 80.44 92 ASN A C 1
ATOM 736 O O . ASN A 1 92 ? -14.340 12.409 12.878 1.00 80.44 92 ASN A O 1
ATOM 740 N N . SER A 1 93 ? -12.304 11.634 12.359 1.00 71.12 93 SER A N 1
ATOM 741 C CA . SER A 1 93 ? -12.486 11.729 10.905 1.00 71.12 93 SER A CA 1
ATOM 742 C C . SER A 1 93 ? -13.545 10.749 10.412 1.00 71.12 93 SER A C 1
ATOM 744 O O . SER A 1 93 ? -14.350 11.115 9.558 1.00 71.12 93 SER A O 1
ATOM 746 N N . ALA A 1 94 ? -13.637 9.564 11.028 1.00 60.66 94 ALA A N 1
ATOM 747 C CA . ALA A 1 94 ? -14.707 8.601 10.769 1.00 60.66 94 ALA A CA 1
ATOM 748 C C . ALA A 1 94 ? -16.113 9.133 11.127 1.00 60.66 94 ALA A C 1
ATOM 750 O O . ALA A 1 94 ? -17.099 8.685 10.548 1.00 60.66 94 ALA A O 1
ATOM 751 N N . ALA A 1 95 ? -16.218 10.097 12.052 1.00 54.41 95 ALA A N 1
ATOM 752 C CA . ALA A 1 95 ? -17.491 10.669 12.500 1.00 54.41 95 ALA A CA 1
ATOM 753 C C . ALA A 1 95 ? -17.930 11.923 11.716 1.00 54.41 95 ALA A C 1
ATOM 755 O O . ALA A 1 95 ? -19.109 12.270 11.721 1.00 54.41 95 ALA A O 1
ATOM 756 N N . THR A 1 96 ? -16.996 12.629 11.071 1.00 49.47 96 THR A N 1
ATOM 757 C CA . THR A 1 96 ? -17.218 13.993 10.545 1.00 49.47 96 THR A CA 1
ATOM 758 C C . THR A 1 96 ? -17.137 14.098 9.027 1.00 49.47 96 THR A C 1
ATOM 760 O O . THR A 1 96 ? -17.783 14.966 8.438 1.00 49.47 96 THR A O 1
ATOM 763 N N . HIS A 1 97 ? -16.377 13.222 8.372 1.00 51.62 97 HIS A N 1
ATOM 764 C CA . HIS A 1 97 ? -16.208 13.257 6.927 1.00 51.62 97 HIS A CA 1
ATOM 765 C C . HIS A 1 97 ? -17.148 12.232 6.292 1.00 51.62 97 HIS A C 1
ATOM 767 O O . HIS A 1 97 ? -17.124 11.051 6.635 1.00 51.62 97 HIS A O 1
ATOM 773 N N . LYS A 1 98 ? -18.011 12.687 5.369 1.00 43.72 98 LYS A N 1
ATOM 774 C CA . LYS A 1 98 ? -18.855 11.789 4.564 1.00 43.72 98 LYS A CA 1
ATOM 775 C C . LYS A 1 98 ? -17.979 10.690 3.940 1.00 43.72 98 LYS A C 1
ATOM 777 O O . LYS A 1 98 ? -16.838 10.993 3.589 1.00 43.72 98 LYS A O 1
ATOM 782 N N . PRO A 1 99 ? -18.510 9.468 3.727 1.00 46.50 99 PRO A N 1
ATOM 783 C CA . PRO A 1 99 ? -17.824 8.378 3.035 1.00 46.50 99 PRO A CA 1
ATOM 784 C C . PRO A 1 99 ? -17.618 8.749 1.562 1.00 46.50 99 PRO A C 1
ATOM 786 O O . PRO A 1 99 ? -18.317 8.304 0.658 1.00 46.50 99 PRO A O 1
ATOM 789 N N . SER A 1 100 ? -16.679 9.648 1.318 1.00 45.31 100 SER A N 1
ATOM 790 C CA . SER A 1 100 ? -16.100 9.897 0.021 1.00 45.31 100 SER A CA 1
ATOM 791 C C . SER A 1 100 ? -14.716 9.288 0.103 1.00 45.31 100 SER A C 1
ATOM 793 O O . SER A 1 100 ? -13.918 9.680 0.951 1.00 45.31 100 SER A O 1
ATOM 795 N N . PHE A 1 101 ? -14.454 8.306 -0.751 1.00 55.00 101 PHE A N 1
ATOM 796 C CA . PHE A 1 101 ? -13.164 7.649 -0.957 1.00 55.00 101 PHE A CA 1
ATOM 797 C C . PHE A 1 101 ? -12.130 8.626 -1.566 1.00 55.00 101 PHE A C 1
ATOM 799 O O . PHE A 1 101 ? -11.489 8.375 -2.588 1.00 55.00 101 PHE A O 1
ATOM 806 N N . GLN A 1 102 ? -12.035 9.819 -0.987 1.00 59.34 102 GLN A N 1
ATOM 807 C CA . GLN A 1 102 ? -11.087 10.858 -1.327 1.00 59.34 102 GLN A CA 1
ATOM 808 C C . GLN A 1 102 ? -9.914 10.746 -0.367 1.00 59.34 102 GLN A C 1
ATOM 810 O O . GLN A 1 102 ? -10.103 10.663 0.846 1.00 59.34 102 GLN A O 1
ATOM 815 N N . LEU A 1 103 ? -8.712 10.730 -0.940 1.00 58.28 103 LEU A N 1
ATOM 816 C CA . LEU A 1 103 ? -7.462 10.749 -0.195 1.00 58.28 103 LEU A CA 1
ATOM 817 C C . LEU A 1 103 ? -7.463 11.930 0.774 1.00 58.28 103 LEU A C 1
ATOM 819 O O . LEU A 1 103 ? -7.621 13.074 0.346 1.00 58.28 103 LEU A O 1
ATOM 823 N N . GLN A 1 104 ? -7.268 11.646 2.058 1.00 60.03 104 GLN A N 1
ATOM 824 C CA . GLN A 1 104 ? -7.146 12.683 3.074 1.00 60.03 104 GLN A CA 1
ATOM 825 C C . GLN A 1 104 ? -5.657 12.925 3.358 1.00 60.03 104 GLN A C 1
ATOM 827 O O . GLN A 1 104 ? -4.962 11.983 3.760 1.00 60.03 104 GLN A O 1
ATOM 832 N N . PRO A 1 105 ? -5.132 14.146 3.135 1.00 58.81 105 PRO A N 1
ATOM 833 C CA . PRO A 1 105 ? -3.780 14.477 3.550 1.00 58.81 105 PRO A CA 1
ATOM 834 C C . PRO A 1 105 ? -3.746 14.574 5.073 1.00 58.81 105 PRO A C 1
ATOM 836 O O . PRO A 1 105 ? -4.451 15.397 5.661 1.00 58.81 105 PRO A O 1
ATOM 839 N N . LEU A 1 106 ? -2.909 13.769 5.723 1.00 60.22 106 LEU A N 1
ATOM 840 C CA . LEU A 1 106 ? -2.661 13.949 7.144 1.00 60.22 106 LEU A CA 1
ATOM 841 C C . LEU A 1 106 ? -1.469 14.885 7.346 1.00 60.22 106 LEU A C 1
ATOM 843 O O . LEU A 1 106 ? -0.313 14.487 7.229 1.00 60.22 106 LEU A O 1
ATOM 847 N N . LYS A 1 107 ? -1.755 16.145 7.676 1.00 56.41 107 LYS A N 1
ATOM 848 C CA . LYS A 1 107 ? -0.723 17.128 8.018 1.00 56.41 107 LYS A CA 1
ATOM 849 C C . LYS A 1 107 ? -0.374 17.022 9.495 1.00 56.41 107 LYS A C 1
ATOM 851 O O . LYS A 1 107 ? -1.222 17.272 10.349 1.00 56.41 107 LYS A O 1
ATOM 856 N N . LEU A 1 108 ? 0.875 16.680 9.802 1.00 56.81 108 LEU A N 1
ATOM 857 C CA . LEU A 1 108 ? 1.347 16.658 11.185 1.00 56.81 108 LEU A CA 1
ATOM 858 C C . LEU A 1 108 ? 1.735 18.064 11.651 1.00 56.81 108 LEU A C 1
ATOM 860 O O . LEU A 1 108 ? 2.354 18.805 10.883 1.00 56.81 108 LEU A O 1
ATOM 864 N N . PRO A 1 109 ? 1.417 18.448 12.900 1.00 52.25 109 PRO A N 1
ATOM 865 C CA . PRO A 1 109 ? 1.870 19.720 13.448 1.00 52.25 109 PRO A CA 1
ATOM 866 C C . PRO A 1 109 ? 3.402 19.744 13.558 1.00 52.25 109 PRO A C 1
ATOM 868 O O . PRO A 1 109 ? 3.985 18.829 14.132 1.00 52.25 109 PRO A O 1
ATOM 871 N N . GLY A 1 110 ? 4.050 20.805 13.070 1.00 49.34 110 GLY A N 1
ATOM 872 C CA . GLY A 1 110 ? 5.480 21.048 13.322 1.00 49.34 110 GLY A CA 1
ATOM 873 C C . GLY A 1 110 ? 6.465 20.332 12.392 1.00 49.34 110 GLY A C 1
ATOM 874 O O . GLY A 1 110 ? 7.666 20.358 12.661 1.00 49.34 110 GLY A O 1
ATOM 875 N N . LEU A 1 111 ? 5.998 19.731 11.293 1.00 51.19 111 LEU A N 1
ATOM 876 C CA . LEU A 1 111 ? 6.886 19.300 10.213 1.00 51.19 111 LEU A CA 1
ATOM 877 C C . LEU A 1 111 ? 7.377 20.523 9.427 1.00 51.19 111 LEU A C 1
ATOM 879 O O . LEU A 1 111 ? 6.652 21.083 8.607 1.00 51.19 111 LEU A O 1
ATOM 883 N N . THR A 1 112 ? 8.622 20.929 9.658 1.00 44.09 112 THR A N 1
ATOM 884 C CA . THR A 1 112 ? 9.405 21.645 8.645 1.00 44.09 112 THR A CA 1
ATOM 885 C C . THR A 1 112 ? 9.871 20.607 7.622 1.00 44.09 112 THR A C 1
ATOM 887 O O . THR A 1 112 ? 10.302 19.532 8.030 1.00 44.09 112 THR A O 1
ATOM 890 N N . GLU A 1 113 ? 9.747 20.882 6.321 1.00 46.06 113 GLU A N 1
ATOM 891 C CA . GLU A 1 113 ? 9.916 19.955 5.178 1.00 46.06 113 GLU A CA 1
ATOM 892 C C . GLU A 1 113 ? 11.309 19.297 4.997 1.00 46.06 113 GLU A C 1
ATOM 894 O O . GLU A 1 113 ? 11.870 19.257 3.902 1.00 46.06 113 GLU A O 1
ATOM 899 N N . THR A 1 114 ? 11.931 18.779 6.046 1.00 43.28 114 THR A N 1
ATOM 900 C CA . THR A 1 114 ? 13.337 18.386 6.009 1.00 43.28 114 THR A CA 1
ATOM 901 C C . THR A 1 114 ? 13.562 17.095 6.775 1.00 43.28 114 THR A C 1
ATOM 903 O O . THR A 1 114 ? 14.234 17.049 7.799 1.00 43.28 114 THR A O 1
ATOM 906 N N . SER A 1 115 ? 13.049 15.999 6.241 1.00 44.91 115 SER A N 1
ATOM 907 C CA . SER A 1 115 ? 13.868 14.789 6.213 1.00 44.91 115 SER A CA 1
ATOM 908 C C . SER A 1 115 ? 14.086 14.502 4.747 1.00 44.91 115 SER A C 1
ATOM 910 O O . SER A 1 115 ? 13.155 14.212 3.998 1.00 44.91 115 SER A O 1
ATOM 912 N N . SER A 1 116 ? 15.317 14.756 4.317 1.00 45.84 116 SER A N 1
ATOM 913 C CA . SER A 1 116 ? 15.729 14.523 2.948 1.00 45.84 116 SER A CA 1
ATOM 914 C C . SER A 1 116 ? 15.328 13.108 2.544 1.00 45.84 116 SER A C 1
ATOM 916 O O . SER A 1 116 ? 15.457 12.158 3.322 1.00 45.84 116 SER A O 1
ATOM 918 N N . ILE A 1 117 ? 14.844 12.997 1.309 1.00 49.94 117 ILE A N 1
ATOM 919 C CA . ILE A 1 117 ? 14.774 11.767 0.522 1.00 49.94 117 ILE A CA 1
ATOM 920 C C . ILE A 1 117 ? 16.219 11.264 0.375 1.00 49.94 117 ILE A C 1
ATOM 922 O O . ILE A 1 117 ? 16.853 11.441 -0.661 1.00 49.94 117 ILE A O 1
ATOM 926 N N . GLY A 1 118 ? 16.824 10.798 1.469 1.00 55.66 118 GLY A N 1
ATOM 927 C CA . GLY A 1 118 ? 18.212 10.366 1.495 1.00 55.66 118 GLY A CA 1
ATOM 928 C C . GLY A 1 118 ? 18.422 9.179 0.556 1.00 55.66 118 GLY A C 1
ATOM 929 O O . GLY A 1 118 ? 17.499 8.724 -0.120 1.00 55.66 118 GLY A O 1
ATOM 930 N N . ALA A 1 119 ? 19.628 8.613 0.575 1.00 54.62 119 ALA A N 1
ATOM 931 C CA . ALA A 1 119 ? 20.049 7.453 -0.224 1.00 54.62 119 ALA A CA 1
ATOM 932 C C . ALA A 1 119 ? 19.149 6.188 -0.130 1.00 54.62 119 ALA A C 1
ATOM 934 O O . ALA A 1 119 ? 19.462 5.162 -0.723 1.00 54.62 119 ALA A O 1
ATOM 935 N N . SER A 1 120 ? 18.043 6.229 0.618 1.00 73.25 120 SER A N 1
ATOM 936 C CA . SER A 1 120 ? 17.034 5.178 0.731 1.00 73.25 120 SER A CA 1
ATOM 937 C C . SER A 1 120 ? 16.060 5.103 -0.455 1.00 73.25 120 SER A C 1
ATOM 939 O O . SER A 1 120 ? 15.464 4.047 -0.664 1.00 73.25 120 SER A O 1
ATOM 941 N N . GLY A 1 121 ? 15.882 6.182 -1.228 1.00 87.25 121 GLY A N 1
ATOM 942 C CA . GLY A 1 121 ? 15.012 6.200 -2.416 1.00 87.25 121 GLY A CA 1
ATOM 943 C C . GLY A 1 121 ? 13.503 6.233 -2.131 1.00 87.25 121 GLY A C 1
ATOM 944 O O . GLY A 1 121 ? 12.708 6.085 -3.052 1.00 87.25 121 GLY A O 1
ATOM 945 N N . PHE A 1 122 ? 13.078 6.431 -0.882 1.00 91.75 122 PHE A N 1
ATOM 946 C CA . PHE A 1 122 ? 11.656 6.600 -0.559 1.00 91.75 122 PHE A CA 1
ATOM 947 C C . PHE A 1 122 ? 11.077 7.879 -1.175 1.00 91.75 122 PHE A C 1
ATOM 949 O O . PHE A 1 122 ? 11.713 8.927 -1.149 1.00 91.75 122 PHE A O 1
ATOM 956 N N . ASP A 1 123 ? 9.839 7.817 -1.660 1.00 92.44 123 ASP A N 1
ATOM 957 C CA . ASP A 1 123 ? 9.048 9.024 -1.926 1.00 92.44 123 ASP A CA 1
ATOM 958 C C . ASP A 1 123 ? 8.794 9.791 -0.602 1.00 92.44 123 ASP A C 1
ATOM 960 O O . ASP A 1 123 ? 8.908 9.226 0.493 1.00 92.44 123 ASP A O 1
ATOM 964 N N . LYS A 1 124 ? 8.450 11.082 -0.659 1.00 88.69 124 LYS A N 1
ATOM 965 C CA . LYS A 1 124 ? 8.010 11.821 0.539 1.00 88.69 124 LYS A CA 1
ATOM 966 C C . LYS A 1 124 ? 6.704 11.243 1.072 1.00 88.69 124 LYS A C 1
ATOM 968 O O . LYS A 1 124 ? 6.547 11.067 2.278 1.00 88.69 124 LYS A O 1
ATOM 973 N N . GLU A 1 125 ? 5.806 10.882 0.161 1.00 90.94 125 GLU A N 1
ATOM 974 C CA . GLU A 1 125 ? 4.462 10.431 0.492 1.00 90.94 125 GLU A CA 1
ATOM 975 C C . GLU A 1 125 ? 4.271 8.930 0.251 1.00 90.94 125 GLU A C 1
ATOM 977 O O . GLU A 1 125 ? 4.746 8.370 -0.733 1.00 90.94 125 GLU A O 1
ATOM 982 N N . GLY A 1 126 ? 3.504 8.285 1.126 1.00 94.56 126 GLY A N 1
ATOM 983 C CA . GLY A 1 126 ? 2.973 6.937 0.943 1.00 94.56 126 GLY A CA 1
ATOM 984 C C . GLY A 1 126 ? 1.484 6.875 1.261 1.00 94.56 126 GLY A C 1
ATOM 985 O O . GLY A 1 126 ? 0.846 7.908 1.472 1.00 94.56 126 GLY A O 1
ATOM 986 N N . TYR A 1 127 ? 0.925 5.666 1.331 1.00 96.25 127 TYR A N 1
ATOM 987 C CA . TYR A 1 127 ? -0.490 5.492 1.671 1.00 96.25 127 TYR A CA 1
ATOM 988 C C . TYR A 1 127 ? -0.710 4.471 2.779 1.00 96.25 127 TYR A C 1
ATOM 990 O O . TYR A 1 127 ? 0.014 3.481 2.885 1.00 96.25 127 TYR A O 1
ATOM 998 N N . VAL A 1 128 ? -1.759 4.681 3.571 1.00 96.69 128 VAL A N 1
ATOM 999 C CA . VAL A 1 128 ? -2.278 3.682 4.511 1.00 96.69 128 VAL A CA 1
ATOM 1000 C C . VAL A 1 128 ? -3.791 3.623 4.399 1.00 96.69 128 VAL A C 1
ATOM 1002 O O . VAL A 1 128 ? -4.456 4.655 4.321 1.00 96.69 128 VAL A O 1
ATOM 1005 N N . TYR A 1 129 ? -4.337 2.412 4.416 1.00 96.69 129 TYR A N 1
ATOM 1006 C CA . TYR A 1 129 ? -5.765 2.186 4.557 1.00 96.69 129 TYR A CA 1
ATOM 1007 C C . TYR A 1 129 ? -6.087 1.598 5.927 1.00 96.69 129 TYR A C 1
ATOM 1009 O O . TYR A 1 129 ? -5.596 0.521 6.277 1.00 96.69 129 TYR A O 1
ATOM 1017 N N . TYR A 1 130 ? -6.928 2.304 6.679 1.00 95.62 130 TYR A N 1
ATOM 1018 C CA . TYR A 1 130 ? -7.497 1.847 7.941 1.00 95.62 130 TYR A CA 1
ATOM 1019 C C . TYR A 1 130 ? -8.958 1.442 7.736 1.00 95.62 130 TYR A C 1
ATOM 1021 O O . TYR A 1 130 ? -9.789 2.324 7.514 1.00 95.62 130 TYR A O 1
ATOM 1029 N N . PRO A 1 131 ? -9.300 0.148 7.869 1.00 96.12 131 PRO A N 1
ATOM 1030 C CA . PRO A 1 131 ? -10.690 -0.293 7.847 1.00 96.12 131 PRO A CA 1
ATOM 1031 C C . PRO A 1 131 ? -11.547 0.389 8.914 1.00 96.12 131 PRO A C 1
ATOM 1033 O O . PRO A 1 131 ? -11.043 0.721 9.993 1.00 96.12 131 PRO A O 1
ATOM 1036 N N . THR A 1 132 ? -12.851 0.523 8.659 1.00 94.06 132 THR A N 1
ATOM 1037 C CA . THR A 1 132 ? -13.799 1.211 9.560 1.00 94.06 132 THR A CA 1
ATOM 1038 C C . THR A 1 132 ? -13.673 0.736 11.007 1.00 94.06 132 THR A C 1
ATOM 1040 O O . THR A 1 132 ? -13.435 1.530 11.916 1.00 94.06 132 THR A O 1
ATOM 1043 N N . ASN A 1 133 ? -13.715 -0.577 11.230 1.00 94.50 133 ASN A N 1
ATOM 1044 C CA . ASN A 1 133 ? -13.636 -1.135 12.581 1.00 94.50 133 ASN A CA 1
ATOM 1045 C C . ASN A 1 133 ? -12.276 -0.872 13.247 1.00 94.50 133 ASN A C 1
ATOM 1047 O O . ASN A 1 133 ? -12.209 -0.713 14.463 1.00 94.50 133 ASN A O 1
ATOM 1051 N N . CYS A 1 134 ? -11.188 -0.799 12.474 1.00 95.19 134 CYS A N 1
ATOM 1052 C CA . CYS A 1 134 ? -9.863 -0.481 13.007 1.00 95.19 134 CYS A CA 1
ATOM 1053 C C . CYS A 1 134 ? -9.808 0.965 13.515 1.00 95.19 134 CYS A C 1
ATOM 1055 O O . CYS A 1 134 ? -9.252 1.216 14.580 1.00 95.19 134 CYS A O 1
ATOM 1057 N N . THR A 1 135 ? -10.453 1.909 12.818 1.00 91.69 135 THR A N 1
ATOM 1058 C CA . THR A 1 135 ? -10.574 3.297 13.311 1.00 91.69 135 THR A CA 1
ATOM 1059 C C . THR A 1 135 ? -11.434 3.428 14.569 1.00 91.69 135 THR A C 1
ATOM 1061 O O . THR A 1 135 ? -11.277 4.383 15.323 1.00 91.69 135 THR A O 1
ATOM 1064 N N . GLN A 1 136 ? -12.290 2.439 14.837 1.00 90.50 136 GLN A N 1
ATOM 1065 C CA . GLN A 1 136 ? -13.157 2.365 16.016 1.00 90.50 136 GLN A CA 1
ATOM 1066 C C . GLN A 1 136 ? -12.518 1.599 17.191 1.00 90.50 136 GLN A C 1
ATOM 1068 O O . GLN A 1 136 ? -13.208 1.250 18.145 1.00 90.50 136 GLN A O 1
ATOM 1073 N N . GLY A 1 137 ? -11.209 1.326 17.143 1.00 89.19 137 GLY A N 1
ATOM 1074 C CA . GLY A 1 137 ? -10.494 0.654 18.235 1.00 89.19 137 GLY A CA 1
ATOM 1075 C C . GLY A 1 137 ? -10.579 -0.876 18.197 1.00 89.19 137 GLY A C 1
ATOM 1076 O O . GLY A 1 137 ? -10.366 -1.547 19.208 1.00 89.19 137 GLY A O 1
ATOM 1077 N N . LYS A 1 138 ? -10.890 -1.476 17.040 1.00 93.44 138 LYS A N 1
ATOM 1078 C CA . LYS A 1 138 ? -10.645 -2.908 16.848 1.00 93.44 138 LYS A CA 1
ATOM 1079 C C . LYS A 1 138 ? -9.144 -3.144 16.689 1.00 93.44 138 LYS A C 1
ATOM 1081 O O . LYS A 1 138 ? -8.476 -2.493 15.888 1.00 93.44 138 LYS A O 1
ATOM 1086 N N . LYS A 1 139 ? -8.615 -4.150 17.390 1.00 93.50 139 LYS A N 1
ATOM 1087 C CA . LYS A 1 139 ? -7.245 -4.633 17.168 1.00 93.50 139 LYS A CA 1
ATOM 1088 C C . LYS A 1 139 ? -7.139 -5.248 15.773 1.00 93.50 139 LYS A C 1
ATOM 1090 O O . LYS A 1 139 ? -7.761 -6.275 15.509 1.00 93.50 139 LYS A O 1
ATOM 1095 N N . CYS A 1 140 ? -6.336 -4.632 14.914 1.00 95.88 140 CYS A N 1
ATOM 1096 C CA . CYS A 1 140 ? -6.167 -5.042 13.524 1.00 95.88 140 CYS A CA 1
ATOM 1097 C C . CYS A 1 140 ? -4.706 -5.403 13.219 1.00 95.88 140 CYS A C 1
ATOM 1099 O O . CYS A 1 140 ? -3.802 -4.658 13.618 1.00 95.88 140 CYS A O 1
ATOM 1101 N N . PRO A 1 141 ? -4.441 -6.521 12.513 1.00 97.12 141 PRO A N 1
ATOM 1102 C CA . PRO A 1 141 ? -3.124 -6.780 11.949 1.00 97.12 141 PRO A CA 1
ATOM 1103 C C . PRO A 1 141 ? -2.787 -5.757 10.857 1.00 97.12 141 PRO A C 1
ATOM 1105 O O . PRO A 1 141 ? -3.666 -5.101 10.297 1.00 97.12 141 PRO A O 1
ATOM 1108 N N . ILE A 1 142 ? -1.496 -5.650 10.544 1.00 98.31 142 ILE A N 1
ATOM 1109 C CA . ILE A 1 142 ? -0.976 -4.802 9.468 1.00 98.31 142 ILE A CA 1
ATOM 1110 C C . ILE A 1 142 ? -0.379 -5.708 8.392 1.00 98.31 142 ILE A C 1
ATOM 1112 O O . ILE A 1 142 ? 0.420 -6.592 8.708 1.00 98.31 142 ILE A O 1
ATOM 1116 N N . HIS A 1 143 ? -0.727 -5.459 7.134 1.00 98.75 143 HIS A N 1
ATOM 1117 C CA . HIS A 1 143 ? -0.055 -6.011 5.963 1.00 98.75 143 HIS A CA 1
ATOM 1118 C C . HIS A 1 143 ? 0.635 -4.887 5.183 1.00 98.75 143 HIS A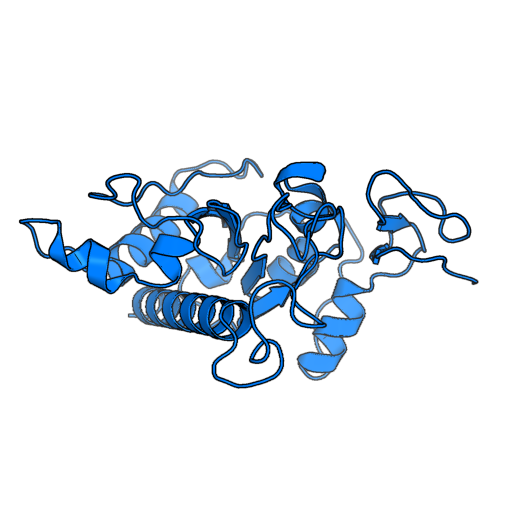 C 1
ATOM 1120 O O . HIS A 1 143 ? 0.118 -3.773 5.098 1.00 98.75 143 HIS A O 1
ATOM 1126 N N . VAL A 1 144 ? 1.803 -5.176 4.611 1.00 98.81 144 VAL A N 1
ATOM 1127 C CA . VAL A 1 144 ? 2.540 -4.231 3.765 1.00 98.81 144 VAL A CA 1
ATOM 1128 C C . VAL A 1 144 ? 2.448 -4.695 2.320 1.00 98.81 144 VAL A C 1
ATOM 1130 O O . VAL A 1 144 ? 2.952 -5.765 1.992 1.00 98.81 144 VAL A O 1
ATOM 1133 N N . ALA A 1 145 ? 1.829 -3.882 1.469 1.00 98.75 145 ALA A N 1
ATOM 1134 C CA . ALA A 1 145 ? 1.717 -4.134 0.040 1.00 98.75 145 ALA A CA 1
ATOM 1135 C C . ALA A 1 145 ? 2.719 -3.247 -0.712 1.00 98.75 145 ALA A C 1
ATOM 1137 O O . ALA A 1 145 ? 2.555 -2.029 -0.806 1.00 98.75 145 ALA A O 1
ATOM 1138 N N . LEU A 1 146 ? 3.782 -3.868 -1.223 1.00 98.56 146 LEU A N 1
ATOM 1139 C CA . LEU A 1 146 ? 4.852 -3.196 -1.958 1.00 98.56 146 LEU A CA 1
ATOM 1140 C C . LEU A 1 146 ? 4.510 -3.163 -3.453 1.00 98.56 146 LEU A C 1
ATOM 1142 O O . LEU A 1 146 ? 4.243 -4.205 -4.049 1.00 98.56 146 LEU A O 1
ATOM 1146 N N . HIS A 1 147 ? 4.525 -1.976 -4.057 1.00 98.50 147 HIS A N 1
ATOM 1147 C CA . HIS A 1 147 ? 4.366 -1.825 -5.505 1.00 98.50 147 HIS A CA 1
ATOM 1148 C C . HIS A 1 147 ? 5.605 -2.340 -6.262 1.00 98.50 147 HIS A C 1
ATOM 1150 O O . HIS A 1 147 ? 6.704 -2.371 -5.708 1.00 98.50 147 HIS A O 1
ATOM 1156 N N . GLY A 1 148 ? 5.456 -2.700 -7.539 1.00 97.88 148 GLY A N 1
ATOM 1157 C CA . GLY A 1 148 ? 6.579 -3.031 -8.421 1.00 97.88 148 GLY A CA 1
ATOM 1158 C C . GLY A 1 148 ? 7.297 -1.803 -8.994 1.00 97.88 148 GLY A C 1
ATOM 1159 O O . GLY A 1 148 ? 6.922 -0.654 -8.745 1.00 97.88 148 GLY A O 1
ATOM 1160 N N . CYS A 1 149 ? 8.327 -2.034 -9.808 1.00 97.00 149 CYS A N 1
ATOM 1161 C CA . CYS A 1 149 ? 8.929 -0.985 -10.635 1.00 97.00 149 CYS A CA 1
ATOM 1162 C C . CYS A 1 149 ? 7.857 -0.304 -11.505 1.00 97.00 149 CYS A C 1
ATOM 1164 O O . CYS A 1 149 ? 6.896 -0.948 -11.917 1.00 97.00 149 CYS A O 1
ATOM 1166 N N . LEU A 1 150 ? 8.001 0.995 -11.778 1.00 96.69 150 LEU A N 1
ATOM 1167 C CA . LEU A 1 150 ? 7.045 1.817 -12.538 1.00 96.69 150 LEU A CA 1
ATOM 1168 C C . LEU A 1 150 ? 5.624 1.893 -11.942 1.00 96.69 150 LEU A C 1
ATOM 1170 O O . LEU A 1 150 ? 4.739 2.480 -12.560 1.00 96.69 150 LEU A O 1
ATOM 1174 N N . GLN A 1 151 ? 5.401 1.362 -10.735 1.00 98.12 151 GLN A N 1
ATOM 1175 C CA . GLN A 1 151 ? 4.105 1.388 -10.046 1.00 98.12 151 GLN A CA 1
ATOM 1176 C C . GLN A 1 151 ? 4.075 2.317 -8.823 1.00 98.12 151 GLN A C 1
ATOM 1178 O O . GLN A 1 151 ? 3.074 2.364 -8.108 1.00 98.12 151 GLN A O 1
ATOM 1183 N N . GLY A 1 152 ? 5.160 3.056 -8.581 1.00 96.75 152 GLY A N 1
ATOM 1184 C CA . GLY A 1 152 ? 5.228 4.034 -7.500 1.00 96.75 152 GLY A CA 1
ATOM 1185 C C . GLY A 1 152 ? 4.324 5.244 -7.743 1.00 96.75 152 GLY A C 1
ATOM 1186 O O . GLY A 1 152 ? 3.914 5.537 -8.874 1.00 96.75 152 GLY A O 1
ATOM 1187 N N . LYS A 1 153 ? 4.061 5.992 -6.670 1.00 95.31 153 LYS A N 1
ATOM 1188 C CA . LYS A 1 153 ? 3.239 7.208 -6.664 1.00 95.31 153 LYS A CA 1
ATOM 1189 C C . LYS A 1 153 ? 3.631 8.192 -7.757 1.00 95.31 153 LYS A C 1
ATOM 1191 O O . LYS A 1 153 ? 2.763 8.684 -8.476 1.00 95.31 153 LYS A O 1
ATOM 1196 N N . TRP A 1 154 ? 4.928 8.439 -7.904 1.00 93.81 154 TRP A N 1
ATOM 1197 C CA . TRP A 1 154 ? 5.484 9.336 -8.915 1.00 93.81 154 TRP A CA 1
ATOM 1198 C C . TRP A 1 154 ? 5.053 8.995 -10.354 1.00 93.81 154 TRP A C 1
ATOM 1200 O O . TRP A 1 154 ? 5.045 9.877 -11.210 1.00 93.81 154 TRP A O 1
ATOM 1210 N N . ARG A 1 155 ? 4.698 7.730 -10.632 1.00 96.25 155 ARG A N 1
ATOM 1211 C CA . ARG A 1 155 ? 4.360 7.239 -11.974 1.00 96.25 155 ARG A CA 1
ATOM 1212 C C . ARG A 1 155 ? 2.869 7.004 -12.178 1.00 96.25 155 ARG A C 1
ATOM 1214 O O . ARG A 1 155 ? 2.339 7.408 -13.211 1.00 96.25 155 ARG A O 1
ATOM 1221 N N . ILE A 1 156 ? 2.202 6.337 -11.235 1.00 97.12 156 ILE A N 1
ATOM 1222 C CA . ILE A 1 156 ? 0.789 5.937 -11.379 1.00 97.12 156 ILE A CA 1
ATOM 1223 C C . ILE A 1 156 ? -0.112 6.443 -10.245 1.00 97.12 156 ILE A C 1
ATOM 1225 O O . ILE A 1 156 ? -1.253 5.999 -10.121 1.00 97.12 156 ILE A O 1
ATOM 1229 N N . GLY A 1 157 ? 0.363 7.380 -9.422 1.00 96.06 157 GLY A N 1
ATOM 1230 C CA . GLY A 1 157 ? -0.422 7.975 -8.344 1.00 96.06 157 GLY A CA 1
ATOM 1231 C C . GLY A 1 157 ? -0.822 6.953 -7.278 1.00 96.06 157 GLY A C 1
ATOM 1232 O O . GLY A 1 157 ? 0.020 6.314 -6.658 1.00 96.06 157 GLY A O 1
ATOM 1233 N N . ASP A 1 158 ? -2.116 6.814 -7.024 1.00 95.94 158 ASP A N 1
ATOM 1234 C CA . ASP A 1 158 ? -2.670 5.879 -6.040 1.00 95.94 158 ASP A CA 1
ATOM 1235 C C . ASP A 1 158 ? -3.243 4.604 -6.685 1.00 95.94 158 ASP A C 1
ATOM 1237 O O . ASP A 1 158 ? -3.880 3.802 -6.001 1.00 95.94 158 ASP A O 1
ATOM 1241 N N . VAL A 1 159 ? -3.009 4.387 -7.988 1.00 98.00 159 VAL A N 1
ATOM 1242 C CA . VAL A 1 159 ? -3.618 3.284 -8.749 1.00 98.00 159 VAL A CA 1
ATOM 1243 C C . VAL A 1 159 ? -3.260 1.923 -8.158 1.00 98.00 159 VAL A C 1
ATOM 1245 O O . VAL A 1 159 ? -4.164 1.120 -7.950 1.00 98.00 159 VAL A O 1
ATOM 1248 N N . PHE A 1 160 ? -1.991 1.668 -7.815 1.00 98.50 160 PHE A N 1
ATOM 1249 C CA . PHE A 1 160 ? -1.614 0.404 -7.172 1.00 98.50 160 PHE A CA 1
ATOM 1250 C C . PHE A 1 160 ? -2.384 0.191 -5.865 1.00 98.50 160 PHE A C 1
ATOM 1252 O O . PHE A 1 160 ? -2.965 -0.868 -5.664 1.00 98.50 160 PHE A O 1
ATOM 1259 N N . ALA A 1 161 ? -2.469 1.206 -5.004 1.00 97.75 161 ALA A N 1
ATOM 1260 C CA . ALA A 1 161 ? -3.173 1.089 -3.731 1.00 97.75 161 ALA A CA 1
ATOM 1261 C C . ALA A 1 161 ? -4.692 0.904 -3.909 1.00 97.75 161 ALA A C 1
ATOM 1263 O O . ALA A 1 161 ? -5.297 0.101 -3.208 1.00 97.75 161 ALA A O 1
ATOM 1264 N N . LYS A 1 162 ? -5.310 1.611 -4.864 1.00 96.81 162 LYS A N 1
ATOM 1265 C CA . LYS A 1 162 ? -6.768 1.617 -5.067 1.00 96.81 162 LYS A CA 1
ATOM 1266 C C . LYS A 1 162 ? -7.305 0.496 -5.951 1.00 96.81 162 LYS A C 1
ATOM 1268 O O . LYS A 1 162 ? -8.511 0.272 -5.938 1.00 96.81 162 LYS A O 1
ATOM 1273 N N . LYS A 1 163 ? -6.476 -0.117 -6.800 1.00 97.50 163 LYS A N 1
ATOM 1274 C CA . LYS A 1 163 ? -6.958 -0.975 -7.900 1.00 97.50 163 LYS A CA 1
ATOM 1275 C C . LYS A 1 163 ? -6.463 -2.412 -7.868 1.00 97.50 163 LYS A C 1
ATOM 1277 O O . LYS A 1 163 ? -6.884 -3.204 -8.697 1.00 97.50 163 LYS A O 1
ATOM 1282 N N . THR A 1 164 ? -5.613 -2.765 -6.916 1.00 98.25 164 THR A N 1
ATOM 1283 C CA . THR A 1 164 ? -5.114 -4.139 -6.734 1.00 98.25 164 THR A CA 1
ATOM 1284 C C . THR A 1 164 ? -6.051 -5.023 -5.903 1.00 98.25 164 THR A C 1
ATOM 1286 O O . THR A 1 164 ? -5.806 -6.219 -5.782 1.00 98.25 164 THR A O 1
ATOM 1289 N N . GLY A 1 165 ? -7.126 -4.465 -5.332 1.00 98.00 165 GLY A N 1
ATOM 1290 C CA . GLY A 1 165 ? -8.113 -5.202 -4.532 1.00 98.00 165 GLY A CA 1
ATOM 1291 C C . GLY A 1 165 ? -7.785 -5.306 -3.037 1.00 98.00 165 GLY A C 1
ATOM 1292 O O . GLY A 1 165 ? -8.572 -5.856 -2.268 1.00 98.00 165 GLY A O 1
ATOM 1293 N N . TYR A 1 166 ? -6.635 -4.782 -2.591 1.00 98.69 166 TYR A N 1
ATOM 1294 C CA . TYR A 1 166 ? -6.242 -4.838 -1.178 1.00 98.69 166 TYR A CA 1
ATOM 1295 C C . TYR A 1 166 ? -7.224 -4.109 -0.253 1.00 98.69 166 TYR A C 1
ATOM 1297 O O . TYR A 1 166 ? -7.430 -4.569 0.867 1.00 98.69 166 TYR A O 1
ATOM 1305 N N . LEU A 1 167 ? -7.826 -2.995 -0.686 1.00 98.00 167 LEU A N 1
ATOM 1306 C CA . LEU A 1 167 ? -8.681 -2.171 0.180 1.00 98.00 167 LEU A CA 1
ATOM 1307 C C . LEU A 1 167 ? -10.006 -2.865 0.497 1.00 98.00 167 LEU A C 1
ATOM 1309 O O . LEU A 1 167 ? -10.466 -2.842 1.635 1.00 98.00 167 LEU A O 1
ATOM 1313 N N . GLU A 1 168 ? -10.596 -3.531 -0.490 1.00 98.06 168 GLU A N 1
ATOM 1314 C CA . GLU A 1 168 ? -11.834 -4.289 -0.347 1.00 98.06 168 GLU A CA 1
ATOM 1315 C C . GLU A 1 168 ? -11.634 -5.489 0.581 1.00 98.06 168 GLU A C 1
ATOM 1317 O O . GLU A 1 168 ? -12.458 -5.745 1.461 1.00 98.06 168 GLU A O 1
ATOM 1322 N N . VAL A 1 169 ? -10.512 -6.202 0.429 1.00 98.50 169 VAL A N 1
ATOM 1323 C CA . VAL A 1 169 ? -10.153 -7.298 1.338 1.00 98.50 169 VAL A CA 1
ATOM 1324 C C . VAL A 1 169 ? -9.905 -6.753 2.743 1.00 98.50 169 VAL A C 1
ATOM 1326 O O . VAL A 1 169 ? -10.401 -7.321 3.713 1.00 98.50 169 VAL A O 1
ATOM 1329 N N . ALA A 1 170 ? -9.183 -5.643 2.866 1.00 98.44 170 ALA A N 1
ATOM 1330 C CA . ALA A 1 170 ? -8.891 -4.994 4.136 1.00 98.44 170 ALA A CA 1
ATOM 1331 C C . ALA A 1 170 ? -10.154 -4.577 4.893 1.00 98.44 170 ALA A C 1
ATOM 1333 O O . ALA A 1 170 ? -10.272 -4.881 6.083 1.00 98.44 170 ALA A O 1
ATOM 1334 N N . GLU A 1 171 ? -11.099 -3.928 4.208 1.00 98.06 171 GLU A N 1
ATOM 1335 C CA . GLU A 1 171 ? -12.341 -3.437 4.804 1.00 98.06 171 GLU A CA 1
ATOM 1336 C C . GLU A 1 171 ? -13.169 -4.576 5.400 1.00 98.06 171 GLU A C 1
ATOM 1338 O O . GLU A 1 171 ? -13.559 -4.521 6.566 1.00 98.06 171 GLU A O 1
ATOM 1343 N N . LEU A 1 172 ? -13.369 -5.650 4.632 1.00 98.25 172 LEU A N 1
ATOM 1344 C CA . LEU A 1 172 ? -14.157 -6.802 5.075 1.00 98.25 172 LEU A CA 1
ATOM 1345 C C . LEU A 1 172 ? -13.493 -7.581 6.218 1.00 98.25 172 LEU A C 1
ATOM 1347 O O . LEU A 1 172 ? -14.177 -8.255 6.988 1.00 98.25 172 LEU A O 1
ATOM 1351 N N . ASN A 1 173 ? -12.166 -7.508 6.332 1.00 98.44 173 ASN A N 1
ATOM 1352 C CA . ASN A 1 173 ? -11.394 -8.407 7.188 1.00 98.44 173 ASN A CA 1
ATOM 1353 C C . ASN A 1 173 ? -10.652 -7.718 8.334 1.00 98.44 173 ASN A C 1
ATOM 1355 O O . ASN A 1 173 ? -10.050 -8.397 9.162 1.00 98.44 173 ASN A O 1
ATOM 1359 N N . ASN A 1 174 ? -10.768 -6.395 8.466 1.00 97.81 174 ASN A N 1
ATOM 1360 C CA . ASN A 1 174 ? -10.112 -5.613 9.517 1.00 97.81 174 ASN A CA 1
ATOM 1361 C C . ASN A 1 174 ? -8.580 -5.734 9.464 1.00 97.81 174 ASN A C 1
ATOM 1363 O O . ASN A 1 174 ? -7.928 -5.927 10.487 1.00 97.81 174 ASN A O 1
ATOM 1367 N N . VAL A 1 175 ? -8.006 -5.643 8.264 1.00 98.38 175 VAL A N 1
ATOM 1368 C CA . VAL A 1 175 ? -6.552 -5.651 8.054 1.00 98.38 175 VAL A CA 1
ATOM 1369 C C . VAL A 1 175 ? -6.119 -4.257 7.623 1.00 98.38 175 VAL A C 1
ATOM 1371 O O . VAL A 1 175 ? -6.607 -3.746 6.625 1.00 98.38 175 VAL A O 1
ATOM 1374 N N . ILE A 1 176 ? -5.205 -3.626 8.354 1.00 98.25 176 ILE A N 1
ATOM 1375 C CA . ILE A 1 176 ? -4.627 -2.341 7.938 1.00 98.25 176 ILE A CA 1
ATOM 1376 C C . ILE A 1 176 ? -3.627 -2.608 6.817 1.00 98.25 176 ILE A C 1
ATOM 1378 O O . ILE A 1 176 ? -2.772 -3.484 6.961 1.00 98.25 176 ILE A O 1
ATOM 1382 N N . ILE A 1 177 ? -3.698 -1.847 5.724 1.00 98.75 177 ILE A N 1
ATOM 1383 C CA . ILE A 1 177 ? -2.752 -1.983 4.609 1.00 98.75 177 ILE A CA 1
ATOM 1384 C C . ILE A 1 177 ? -1.858 -0.754 4.543 1.00 98.75 177 ILE A C 1
ATOM 1386 O O . ILE A 1 177 ? -2.340 0.362 4.360 1.00 98.75 177 ILE A O 1
ATOM 1390 N N . LEU A 1 178 ? -0.553 -0.967 4.674 1.00 98.69 178 LEU A N 1
ATOM 1391 C CA . LEU A 1 178 ? 0.478 0.034 4.426 1.00 98.69 178 LEU A CA 1
ATOM 1392 C C . LEU A 1 178 ? 0.994 -0.139 2.989 1.00 98.69 178 LEU A C 1
ATOM 1394 O O . LEU A 1 178 ? 1.380 -1.242 2.604 1.00 98.69 178 LEU A O 1
ATOM 1398 N N . PHE A 1 179 ? 1.042 0.955 2.227 1.00 98.56 179 PHE A N 1
ATOM 1399 C CA . PHE A 1 179 ? 1.590 1.033 0.868 1.00 98.56 179 PHE A CA 1
ATOM 1400 C C . PHE A 1 179 ? 2.766 2.019 0.822 1.00 98.56 179 PHE A C 1
ATOM 1402 O O . PHE A 1 179 ? 2.595 3.174 0.402 1.00 98.56 179 PHE A O 1
ATOM 1409 N N . PRO A 1 180 ? 3.965 1.596 1.250 1.00 97.62 180 PRO A N 1
ATOM 1410 C CA . PRO A 1 180 ? 5.168 2.399 1.121 1.00 97.62 180 PRO A CA 1
ATOM 1411 C C . PRO A 1 180 ? 5.472 2.688 -0.353 1.00 97.62 180 PRO A C 1
ATOM 1413 O O . PRO A 1 180 ? 5.122 1.892 -1.226 1.00 97.62 180 PRO A O 1
ATOM 1416 N N . GLN A 1 181 ? 6.134 3.806 -0.627 1.00 97.25 181 GLN A N 1
ATOM 1417 C CA . GLN A 1 181 ? 6.438 4.290 -1.969 1.00 97.25 181 GLN A CA 1
ATOM 1418 C C . GLN A 1 181 ? 7.932 4.549 -2.136 1.00 97.25 181 GLN A C 1
ATOM 1420 O O . GLN A 1 181 ? 8.557 5.217 -1.307 1.00 97.25 181 GLN A O 1
ATOM 1425 N N . ILE A 1 182 ? 8.482 4.060 -3.241 1.00 94.62 182 ILE A N 1
ATOM 1426 C CA . ILE A 1 182 ? 9.819 4.390 -3.737 1.00 94.62 182 ILE A CA 1
ATOM 1427 C C . ILE A 1 182 ? 9.679 5.326 -4.938 1.00 94.62 182 ILE A C 1
ATOM 1429 O O . ILE A 1 182 ? 8.780 5.165 -5.769 1.00 94.62 182 ILE A O 1
ATOM 1433 N N . ILE A 1 183 ? 10.577 6.306 -5.033 1.00 92.44 183 ILE A N 1
ATOM 1434 C CA . ILE A 1 183 ? 10.654 7.244 -6.152 1.00 92.44 183 ILE A CA 1
ATOM 1435 C C . ILE A 1 183 ? 11.829 6.902 -7.067 1.00 92.44 183 ILE A C 1
ATOM 1437 O O . ILE A 1 183 ? 12.856 6.387 -6.623 1.00 92.44 183 ILE A O 1
ATOM 1441 N N . ALA A 1 184 ? 11.676 7.183 -8.362 1.00 90.94 184 ALA A N 1
ATOM 1442 C CA . ALA A 1 184 ? 12.770 7.053 -9.312 1.00 90.94 184 ALA A CA 1
ATOM 1443 C C . ALA A 1 184 ? 13.955 7.953 -8.927 1.00 90.94 184 ALA A C 1
ATOM 1445 O O . ALA A 1 184 ? 13.778 9.129 -8.600 1.00 90.94 184 ALA A O 1
ATOM 1446 N N . THR A 1 185 ? 15.170 7.414 -9.015 1.00 85.25 185 THR A N 1
ATOM 1447 C CA . THR A 1 185 ? 16.414 8.159 -8.792 1.00 85.25 185 THR A CA 1
ATOM 1448 C C . THR A 1 185 ? 17.290 8.125 -10.040 1.00 85.25 185 THR A C 1
ATOM 1450 O O . THR A 1 185 ? 17.391 7.115 -10.737 1.00 85.25 185 THR A O 1
ATOM 1453 N N . GLN A 1 186 ? 17.937 9.256 -10.330 1.00 80.25 186 GLN A N 1
ATOM 1454 C CA . GLN A 1 186 ? 18.746 9.443 -11.542 1.00 80.25 186 GLN A CA 1
ATOM 1455 C C . GLN A 1 186 ? 20.260 9.335 -11.284 1.00 80.25 186 GLN A C 1
ATOM 1457 O O . GLN A 1 186 ? 21.046 9.444 -12.220 1.00 80.25 186 GLN A O 1
ATOM 1462 N N . THR A 1 187 ? 20.679 9.137 -10.031 1.00 75.50 187 THR A N 1
ATOM 1463 C CA . THR A 1 187 ? 22.087 9.020 -9.612 1.00 75.50 187 THR A CA 1
ATOM 1464 C C . THR A 1 187 ? 22.595 7.593 -9.775 1.00 75.50 187 THR A C 1
ATOM 1466 O O . THR A 1 187 ? 21.879 6.678 -9.400 1.00 75.50 187 THR A O 1
ATOM 1469 N N . ASP A 1 188 ? 23.813 7.400 -10.282 1.00 72.25 188 ASP A N 1
ATOM 1470 C CA . ASP A 1 188 ? 24.408 6.073 -10.506 1.00 72.25 188 ASP A CA 1
ATOM 1471 C C . ASP A 1 188 ? 24.828 5.377 -9.186 1.00 72.25 188 ASP A C 1
ATOM 1473 O O . ASP A 1 188 ? 25.487 6.037 -8.375 1.00 72.25 188 ASP A O 1
ATOM 1477 N N . PRO A 1 189 ? 24.491 4.088 -8.939 1.00 78.06 189 PRO A N 1
ATOM 1478 C CA . PRO A 1 189 ? 23.616 3.199 -9.720 1.00 78.06 189 PRO A CA 1
ATOM 1479 C C . PRO A 1 189 ? 22.168 3.696 -9.838 1.00 78.06 189 PRO A C 1
ATOM 1481 O O . PRO A 1 189 ? 21.452 3.827 -8.846 1.00 78.06 189 PRO A O 1
ATOM 1484 N N . SER A 1 190 ? 21.712 3.951 -11.070 1.00 85.12 190 SER A N 1
ATOM 1485 C CA . SER A 1 190 ? 20.420 4.615 -11.296 1.00 85.12 190 SER A CA 1
ATOM 1486 C C . SER A 1 190 ? 19.230 3.691 -11.071 1.00 85.12 190 SER A C 1
ATOM 1488 O O . SER A 1 190 ? 19.192 2.599 -11.638 1.00 85.12 190 SER A O 1
ATOM 1490 N N . ASN A 1 191 ? 18.208 4.178 -10.368 1.00 91.38 191 ASN A N 1
ATOM 1491 C CA . ASN A 1 191 ? 16.921 3.511 -10.200 1.00 91.38 191 ASN A CA 1
ATOM 1492 C C . ASN A 1 191 ? 15.813 4.283 -10.935 1.00 91.38 191 ASN A C 1
ATOM 1494 O O . ASN A 1 191 ? 14.893 4.830 -10.325 1.00 91.38 191 ASN A O 1
ATOM 1498 N N . LYS A 1 192 ? 15.916 4.356 -12.266 1.00 92.38 192 LYS A N 1
ATOM 1499 C CA . LYS A 1 192 ? 15.028 5.176 -13.117 1.00 92.38 192 LYS A CA 1
ATOM 1500 C C . LYS A 1 192 ? 13.573 4.707 -13.109 1.00 92.38 192 LYS A C 1
ATOM 1502 O O . LYS A 1 192 ? 12.668 5.493 -13.378 1.00 92.38 192 LYS A O 1
ATOM 1507 N N . ASP A 1 193 ? 13.363 3.440 -12.769 1.00 94.12 193 ASP A N 1
ATOM 1508 C CA . ASP A 1 193 ? 12.045 2.819 -12.712 1.00 94.12 193 ASP A CA 1
ATOM 1509 C C . ASP A 1 193 ? 11.430 2.866 -11.303 1.00 94.12 193 ASP A C 1
ATOM 1511 O O . ASP A 1 193 ? 10.291 2.437 -11.118 1.00 94.12 193 ASP A O 1
ATOM 1515 N N . GLY A 1 194 ? 12.136 3.406 -10.300 1.00 94.06 194 GLY A N 1
ATOM 1516 C CA . GLY A 1 194 ? 11.633 3.507 -8.925 1.00 94.06 194 GLY A CA 1
ATOM 1517 C C . GLY A 1 194 ? 11.338 2.142 -8.293 1.00 94.06 194 GLY A C 1
ATOM 1518 O O . GLY A 1 194 ? 10.314 1.964 -7.637 1.00 94.06 194 GLY A O 1
ATOM 1519 N N . CYS A 1 195 ? 12.209 1.165 -8.538 1.00 95.56 195 CYS A N 1
ATOM 1520 C CA . CYS A 1 195 ? 12.148 -0.178 -7.976 1.00 95.56 195 CYS A CA 1
ATOM 1521 C C . CYS A 1 195 ? 12.560 -0.199 -6.499 1.00 95.56 195 CYS A C 1
ATOM 1523 O O . CYS A 1 195 ? 13.421 0.571 -6.076 1.00 95.56 195 CYS A O 1
ATOM 1525 N N . TRP A 1 196 ? 12.043 -1.153 -5.726 1.00 95.75 196 TRP A N 1
ATOM 1526 C CA . TRP A 1 196 ? 12.644 -1.505 -4.435 1.00 95.75 196 TRP A CA 1
ATOM 1527 C C . TRP A 1 196 ? 14.104 -1.937 -4.617 1.00 95.75 196 TRP A C 1
ATOM 1529 O O . TRP A 1 196 ? 14.473 -2.467 -5.662 1.00 95.75 196 TRP A O 1
ATOM 1539 N N . ASP A 1 197 ? 14.946 -1.704 -3.618 1.00 92.88 197 ASP A N 1
ATOM 1540 C CA . ASP A 1 197 ? 16.364 -2.028 -3.675 1.00 92.88 197 ASP A CA 1
ATOM 1541 C C . ASP A 1 197 ? 16.585 -3.527 -3.451 1.00 92.88 197 ASP A C 1
ATOM 1543 O O . ASP A 1 197 ? 16.684 -4.008 -2.323 1.00 92.88 197 ASP A O 1
ATOM 1547 N N . TRP A 1 198 ? 16.609 -4.271 -4.555 1.00 92.25 198 TRP A N 1
ATOM 1548 C CA . TRP A 1 198 ? 16.740 -5.728 -4.571 1.00 92.25 198 TRP A CA 1
ATOM 1549 C C . TRP A 1 198 ? 18.119 -6.213 -5.033 1.00 92.25 198 TRP A C 1
ATOM 1551 O O . TRP A 1 198 ? 18.349 -7.421 -5.065 1.00 92.25 198 TRP A O 1
ATOM 1561 N N . TRP A 1 199 ? 19.028 -5.299 -5.393 1.00 90.50 199 TRP A N 1
ATOM 1562 C CA . TRP A 1 199 ? 20.377 -5.641 -5.868 1.00 90.50 199 TRP A CA 1
ATOM 1563 C C . TRP A 1 199 ? 21.479 -4.661 -5.426 1.00 90.50 199 TRP A C 1
ATOM 1565 O O . TRP A 1 199 ? 22.654 -4.950 -5.649 1.00 90.50 199 TRP A O 1
ATOM 1575 N N . GLY A 1 200 ? 21.136 -3.546 -4.769 1.00 88.44 200 GLY A N 1
ATOM 1576 C CA . GLY A 1 200 ? 22.087 -2.613 -4.162 1.00 88.44 200 GLY A CA 1
ATOM 1577 C C . GLY A 1 200 ? 22.205 -1.252 -4.846 1.00 88.44 200 GLY A C 1
ATOM 1578 O O . GLY A 1 200 ? 23.315 -0.728 -4.907 1.00 88.44 200 GLY A O 1
ATOM 1579 N N . TYR A 1 201 ? 21.103 -0.655 -5.325 1.00 85.06 201 TYR A N 1
ATOM 1580 C CA . TYR A 1 201 ? 21.112 0.697 -5.911 1.00 85.06 201 TYR A CA 1
ATOM 1581 C C . TYR A 1 201 ? 21.727 1.731 -4.957 1.00 85.06 201 TYR A C 1
ATOM 1583 O O . TYR A 1 201 ? 22.512 2.577 -5.378 1.00 85.06 201 TYR A O 1
ATOM 1591 N N . GLY A 1 202 ? 21.349 1.683 -3.672 1.00 80.38 202 GLY A N 1
ATOM 1592 C CA . GLY A 1 202 ? 21.799 2.659 -2.675 1.00 80.38 202 GLY A CA 1
ATOM 1593 C C . GLY A 1 202 ? 22.913 2.153 -1.761 1.00 80.38 202 GLY A C 1
ATOM 1594 O O . GLY A 1 202 ? 23.703 2.945 -1.247 1.00 80.38 202 GLY A O 1
ATOM 1595 N N . SER A 1 203 ? 22.971 0.844 -1.496 1.00 84.94 203 SER A N 1
ATOM 1596 C CA . SER A 1 203 ? 23.933 0.265 -0.553 1.00 84.94 203 SER A CA 1
ATOM 1597 C C . SER A 1 203 ? 24.124 -1.241 -0.762 1.00 84.94 203 SER A C 1
ATOM 1599 O O . SER A 1 203 ? 23.140 -1.942 -0.997 1.00 84.94 203 SER A O 1
ATOM 1601 N N . PRO A 1 204 ? 25.332 -1.798 -0.527 1.00 89.25 204 PRO A N 1
ATOM 1602 C CA . PRO A 1 204 ? 25.532 -3.252 -0.482 1.00 89.25 204 PRO A CA 1
ATOM 1603 C C . PRO A 1 204 ? 24.753 -3.941 0.653 1.00 89.25 204 PRO A C 1
ATOM 1605 O O . PRO A 1 204 ? 24.598 -5.158 0.648 1.00 89.25 204 PRO A O 1
ATOM 1608 N N . ASN A 1 205 ? 24.235 -3.183 1.626 1.00 91.38 205 ASN A N 1
ATOM 1609 C CA . ASN A 1 205 ? 23.428 -3.712 2.724 1.00 91.38 205 ASN A CA 1
ATOM 1610 C C . ASN A 1 205 ? 21.947 -3.936 2.369 1.00 91.38 205 ASN A C 1
ATOM 1612 O O . ASN A 1 205 ? 21.169 -4.272 3.261 1.00 91.38 205 ASN A O 1
ATOM 1616 N N . TYR A 1 206 ? 21.540 -3.745 1.109 1.00 90.38 206 TYR A N 1
ATOM 1617 C CA . TYR A 1 206 ? 20.135 -3.778 0.673 1.00 90.38 206 TYR A CA 1
ATOM 1618 C C . TYR A 1 206 ? 19.345 -5.002 1.176 1.00 90.38 206 TYR A C 1
ATOM 1620 O O . TYR A 1 206 ? 18.194 -4.859 1.579 1.00 90.38 206 TYR A O 1
ATOM 1628 N N . ALA A 1 207 ? 19.976 -6.181 1.234 1.00 92.00 207 ALA A N 1
ATOM 1629 C CA . ALA A 1 207 ? 19.346 -7.442 1.634 1.00 92.00 207 ALA A CA 1
ATOM 1630 C C . ALA A 1 207 ? 19.516 -7.816 3.121 1.00 92.00 207 ALA A C 1
ATOM 1632 O O . ALA A 1 207 ? 19.084 -8.892 3.533 1.00 92.00 207 ALA A O 1
ATOM 1633 N N . ASN A 1 208 ? 20.147 -6.976 3.951 1.00 91.50 208 ASN A N 1
ATOM 1634 C CA . ASN A 1 208 ? 20.371 -7.273 5.372 1.00 91.50 208 ASN A CA 1
ATOM 1635 C C . ASN A 1 208 ? 19.757 -6.211 6.299 1.00 91.50 208 ASN A C 1
ATOM 1637 O O . ASN A 1 208 ? 19.291 -5.168 5.857 1.00 91.50 208 ASN A O 1
ATOM 1641 N N . LYS A 1 209 ? 19.757 -6.456 7.616 1.00 88.69 209 LYS A N 1
ATOM 1642 C CA . LYS A 1 209 ? 19.090 -5.589 8.613 1.00 88.69 209 LYS A CA 1
ATOM 1643 C C . LYS A 1 209 ? 19.550 -4.118 8.609 1.00 88.69 209 LYS A C 1
ATOM 1645 O O . LYS A 1 209 ? 18.873 -3.293 9.215 1.00 88.69 209 LYS A O 1
ATOM 1650 N N . LEU A 1 210 ? 20.671 -3.796 7.963 1.00 87.81 210 LEU A N 1
ATOM 1651 C CA . LEU A 1 210 ? 21.194 -2.436 7.809 1.00 87.81 210 LEU A CA 1
ATOM 1652 C C . LEU A 1 210 ? 20.666 -1.729 6.544 1.00 87.81 210 LEU A C 1
ATOM 1654 O O . LEU A 1 210 ? 20.926 -0.542 6.359 1.00 87.81 210 LEU A O 1
ATOM 1658 N N . GLY A 1 211 ? 19.934 -2.429 5.673 1.00 90.69 211 GLY A N 1
ATOM 1659 C CA . GLY A 1 211 ? 19.346 -1.884 4.453 1.00 90.69 211 GLY A CA 1
ATOM 1660 C C . GLY A 1 211 ? 18.323 -0.787 4.745 1.00 90.69 211 GLY A C 1
ATOM 1661 O O . GLY A 1 211 ? 17.358 -0.991 5.488 1.00 90.69 211 GLY A O 1
ATOM 1662 N N . ALA A 1 212 ? 18.511 0.384 4.131 1.00 90.12 212 ALA A N 1
ATOM 1663 C CA . ALA A 1 212 ? 17.726 1.579 4.434 1.00 90.12 212 ALA A CA 1
ATOM 1664 C C . ALA A 1 212 ? 16.225 1.411 4.136 1.00 90.12 212 ALA A C 1
ATOM 1666 O O . ALA A 1 212 ? 15.394 1.873 4.918 1.00 90.12 212 ALA A O 1
ATOM 1667 N N . GLN A 1 213 ? 15.867 0.714 3.049 1.00 92.81 213 GLN A N 1
ATOM 1668 C CA . GLN A 1 213 ? 14.466 0.461 2.699 1.00 92.81 213 GLN A CA 1
ATOM 1669 C C . GLN A 1 213 ? 13.783 -0.490 3.686 1.00 92.81 213 GLN A C 1
ATOM 1671 O O . GLN A 1 213 ? 12.706 -0.183 4.196 1.00 92.81 213 GLN A O 1
ATOM 1676 N N . MET A 1 214 ? 14.434 -1.596 4.053 1.00 92.81 214 MET A N 1
ATOM 1677 C CA . MET A 1 214 ? 13.886 -2.519 5.051 1.00 92.81 214 MET A CA 1
ATOM 1678 C C . MET A 1 214 ? 13.754 -1.863 6.430 1.00 92.81 214 MET A C 1
ATOM 1680 O O . MET A 1 214 ? 12.717 -1.998 7.084 1.00 92.81 214 MET A O 1
ATOM 1684 N N . ALA A 1 215 ? 14.768 -1.103 6.858 1.00 91.94 215 ALA A N 1
ATOM 1685 C CA . ALA A 1 215 ? 14.724 -0.350 8.109 1.00 91.94 215 ALA A CA 1
ATOM 1686 C C . ALA A 1 215 ? 13.605 0.707 8.103 1.00 91.94 215 ALA A C 1
ATOM 1688 O O . ALA A 1 215 ? 12.887 0.847 9.094 1.00 91.94 215 ALA A O 1
ATOM 1689 N N . GLY A 1 216 ? 13.419 1.417 6.985 1.00 92.12 216 GLY A N 1
ATOM 1690 C CA . GLY A 1 216 ? 12.347 2.397 6.809 1.00 92.12 216 GLY A CA 1
ATOM 1691 C C . GLY A 1 216 ? 10.956 1.773 6.918 1.00 92.12 216 GLY A C 1
ATOM 1692 O O . GLY A 1 216 ? 10.143 2.222 7.726 1.00 92.12 216 GLY A O 1
ATOM 1693 N N . VAL A 1 217 ? 10.699 0.677 6.193 1.00 95.38 217 VAL A N 1
ATOM 1694 C CA . VAL A 1 217 ? 9.422 -0.054 6.277 1.00 95.38 217 VAL A CA 1
ATOM 1695 C C . VAL A 1 217 ? 9.170 -0.569 7.695 1.00 95.38 217 VAL A C 1
ATOM 1697 O O . VAL A 1 217 ? 8.066 -0.407 8.216 1.00 95.38 217 VAL A O 1
ATOM 1700 N N . LYS A 1 218 ? 10.186 -1.120 8.371 1.00 94.94 218 LYS A N 1
ATOM 1701 C CA . LYS A 1 218 ? 10.052 -1.576 9.762 1.00 94.94 218 LYS A CA 1
ATOM 1702 C C . LYS A 1 218 ? 9.648 -0.442 10.708 1.00 94.94 218 LYS A C 1
ATOM 1704 O O . LYS A 1 218 ? 8.748 -0.638 11.522 1.00 94.94 218 LYS A O 1
ATOM 1709 N N . LYS A 1 219 ? 10.264 0.735 10.576 1.00 93.50 219 LYS A N 1
ATOM 1710 C CA . LYS A 1 219 ? 9.924 1.919 11.380 1.00 93.50 219 LYS A CA 1
ATOM 1711 C C . LYS A 1 219 ? 8.494 2.396 11.123 1.00 93.50 219 LYS A C 1
ATOM 1713 O O . LYS A 1 219 ? 7.773 2.667 12.078 1.00 93.50 219 LYS A O 1
ATOM 1718 N N . MET A 1 220 ? 8.050 2.406 9.862 1.00 94.31 220 MET A N 1
ATOM 1719 C CA . MET A 1 220 ? 6.655 2.719 9.528 1.00 94.31 220 MET A CA 1
ATOM 1720 C C . MET A 1 220 ? 5.677 1.729 10.178 1.00 94.31 220 MET A C 1
ATOM 1722 O O . MET A 1 220 ? 4.685 2.153 10.766 1.00 94.31 220 MET A O 1
ATOM 1726 N N . ILE A 1 221 ? 5.971 0.423 10.145 1.00 96.50 221 ILE A N 1
ATOM 1727 C CA . ILE A 1 221 ? 5.153 -0.599 10.824 1.00 96.5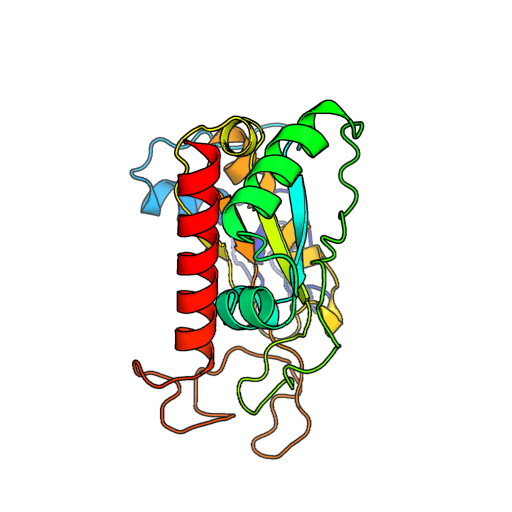0 221 ILE A CA 1
ATOM 1728 C C . ILE A 1 221 ? 5.091 -0.344 12.335 1.00 96.50 221 ILE A C 1
ATOM 1730 O O . ILE A 1 221 ? 4.015 -0.431 12.925 1.00 96.50 221 ILE A O 1
ATOM 1734 N N . ASP A 1 222 ? 6.223 -0.047 12.976 1.00 94.50 222 ASP A N 1
ATOM 1735 C CA . ASP A 1 222 ? 6.266 0.207 14.420 1.00 94.50 222 ASP A CA 1
ATOM 1736 C C . ASP A 1 222 ? 5.474 1.463 14.802 1.00 94.50 222 ASP A C 1
ATOM 1738 O O . ASP A 1 222 ? 4.721 1.438 15.776 1.00 94.50 222 ASP A O 1
ATOM 1742 N N . CYS A 1 223 ? 5.559 2.521 13.991 1.00 91.81 223 CYS A N 1
ATOM 1743 C CA . CYS A 1 223 ? 4.746 3.724 14.150 1.00 91.81 223 CYS A CA 1
ATOM 1744 C C . CYS A 1 223 ? 3.241 3.403 14.072 1.00 91.81 223 CYS A C 1
ATOM 1746 O O . CYS A 1 223 ? 2.484 3.759 14.974 1.00 91.81 223 CYS A O 1
ATOM 1748 N N . LEU A 1 224 ? 2.803 2.641 13.061 1.00 93.69 224 LEU A N 1
ATOM 1749 C CA . LEU A 1 224 ? 1.400 2.218 12.943 1.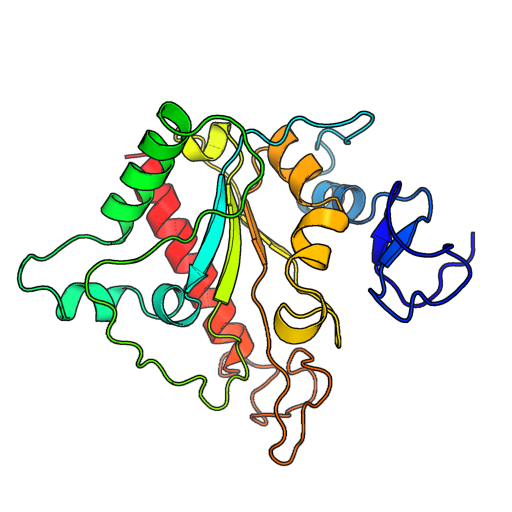00 93.69 224 LEU A CA 1
ATOM 1750 C C . LEU A 1 224 ? 0.952 1.331 14.115 1.00 93.69 224 LEU A C 1
ATOM 1752 O O . LEU A 1 224 ? -0.183 1.439 14.570 1.00 93.69 224 LEU A O 1
ATOM 1756 N N . ARG A 1 225 ? 1.833 0.481 14.656 1.00 94.81 225 ARG A N 1
ATOM 1757 C CA . ARG A 1 225 ? 1.534 -0.305 15.865 1.00 94.81 225 ARG A CA 1
ATOM 1758 C C . ARG A 1 225 ? 1.317 0.581 17.088 1.00 94.81 225 ARG A C 1
ATOM 1760 O O . ARG A 1 225 ? 0.401 0.303 17.859 1.00 94.81 225 ARG A O 1
ATOM 1767 N N . ALA A 1 226 ? 2.118 1.630 17.257 1.00 92.25 226 ALA A N 1
ATOM 1768 C CA . ALA A 1 226 ? 1.944 2.592 18.342 1.00 92.25 226 ALA A CA 1
ATOM 1769 C C . ALA A 1 226 ? 0.626 3.375 18.199 1.00 92.25 226 ALA A C 1
ATOM 1771 O O . ALA A 1 226 ? -0.118 3.500 19.170 1.00 92.25 226 ALA A O 1
ATOM 1772 N N . ILE A 1 227 ? 0.273 3.802 16.980 1.00 91.00 227 ILE A N 1
ATOM 1773 C CA . ILE A 1 227 ? -1.028 4.432 16.688 1.00 91.00 227 ILE A CA 1
ATOM 1774 C C . ILE A 1 227 ? -2.179 3.470 17.010 1.00 91.00 227 ILE A C 1
ATOM 1776 O O . ILE A 1 227 ? -3.128 3.852 17.690 1.00 91.00 227 ILE A O 1
ATOM 1780 N N . ASN A 1 228 ? -2.081 2.204 16.592 1.00 91.69 228 ASN A N 1
ATOM 1781 C CA . ASN A 1 228 ? -3.080 1.184 16.915 1.00 91.69 228 ASN A CA 1
ATOM 1782 C C . ASN A 1 228 ? -3.213 0.969 18.423 1.00 91.69 228 ASN A C 1
ATOM 1784 O O . ASN A 1 228 ? -4.322 0.799 18.918 1.00 91.69 228 ASN A O 1
ATOM 1788 N N . ALA A 1 229 ? -2.109 0.967 19.169 1.00 91.50 229 ALA A N 1
ATOM 1789 C CA . ALA A 1 229 ? -2.160 0.866 20.623 1.00 91.50 229 ALA A CA 1
ATOM 1790 C C . ALA A 1 229 ? -2.924 2.052 21.236 1.00 91.50 229 ALA A C 1
ATOM 1792 O O . ALA A 1 229 ? -3.808 1.825 22.055 1.00 91.50 229 ALA A O 1
ATOM 1793 N N . ALA A 1 230 ? -2.665 3.279 20.773 1.00 90.94 230 ALA A N 1
ATOM 1794 C CA . ALA A 1 230 ? -3.373 4.484 21.212 1.00 90.94 230 ALA A CA 1
ATOM 1795 C C . ALA A 1 230 ? -4.855 4.522 20.778 1.00 90.94 230 ALA A C 1
ATOM 1797 O O . ALA A 1 230 ? -5.695 5.073 21.482 1.00 90.94 230 ALA A O 1
ATOM 1798 N N . LEU A 1 231 ? -5.215 3.907 19.644 1.00 89.69 231 LEU A N 1
ATOM 1799 C CA . LEU A 1 231 ? -6.617 3.740 19.237 1.00 89.69 231 LEU A CA 1
ATOM 1800 C C . LEU A 1 231 ? -7.405 2.847 20.202 1.00 89.69 231 LEU A C 1
ATOM 1802 O O . LEU A 1 231 ? -8.600 3.072 20.390 1.00 89.69 231 LEU A O 1
ATOM 1806 N N . ASN A 1 232 ? -6.735 1.865 20.804 1.00 82.06 232 ASN A N 1
ATOM 1807 C CA . ASN A 1 232 ? -7.331 0.875 21.702 1.00 82.06 232 ASN A CA 1
ATOM 1808 C C . ASN A 1 232 ? -7.243 1.253 23.191 1.00 82.06 232 ASN A C 1
ATOM 1810 O O . ASN A 1 232 ? -7.737 0.491 24.023 1.00 82.06 232 ASN A O 1
ATOM 1814 N N . ALA A 1 233 ? -6.560 2.355 23.512 1.00 80.94 233 ALA A N 1
ATOM 1815 C CA . ALA A 1 233 ? -6.513 2.951 24.844 1.00 80.94 233 ALA A CA 1
ATOM 1816 C C . ALA A 1 233 ? -7.751 3.829 25.077 1.00 80.94 233 ALA A C 1
ATOM 1818 O O . ALA A 1 233 ? -8.220 3.833 26.235 1.00 80.94 233 ALA A O 1
#

Sequence (233 aa):
MRATHGFMTDNFGGLCEFPDLKYFINNCSFNLAYDVLNHIFGGNLTKPTKQVPLTGQFVIIEQPALMNPESINSTNSKKIDIFSYWANWLKNSAATHKPSFQLQPLKLPGLTETSSIGASGFDKEGYVYYPTNCTQGKKCPIHVALHGCLQGKWRIGDVFAKKTGYLEVAELNNVIILFPQIIATQTDPSNKDGCWDWWGYGSPNYANKLGAQMAGVKKMIDCLRAINAALNA

Radius of gyration: 17.98 Å; chains: 1; bounding box: 45×43×47 Å

pLDDT: mean 86.51, std 15.26, range [43.28, 98.81]

Foldseek 3Di:
DAADQAQEDQDDADDRNDQRPQASYHNPNDQPLQVVVCVVVPNPFDDPPDDAQLLWAKEKDQLVCLLCVVVQLVQDPPNDPVLLVLLVCLLVCSVPPDSDPDYDYDDDPRDDPDPDCPLLQFDRIWIKTFAPVLSQLDDAAEDEDEDAFLNFCVRNNCCCVPPSCNSRSCNRGRYMYTYTGGHWADDPVGRNRRGQPPPARRHPCCPDPPRSNVSSVVSSNVSVVSSSVSNND

InterPro domains:
  IPR029058 Alpha/Beta hydrolase fold [G3DSA:3.40.50.1820] (110-228)
  IPR029058 Alpha/Beta hydrolase fold [SSF53474] (79-224)

Organism: NCBI:txid392032